Protein AF-A0AB37WPM5-F1 (afdb_monomer)

Nearest PDB structures (foldseek):
  5lte-assembly1_A  TM=8.811E-01  e=3.359E-06  Ectopseudomonas mendocina ymp

Radius of gyration: 35.66 Å; Cα contacts (8 Å, |Δi|>4): 290; chains: 1; bounding box: 98×108×97 Å

Foldseek 3Di:
DDDDDDDDDDCVVVVVVVVVVVVVVVVVVVVVVVVVVCVVVVNDPDDDDFDKDWDFDDPPPPPPDDDDDDDDDDDDDDDPPPPPDPWPFDDPVVVVPDDDDDDDDPDDDPVVVPTTTTIDGLVPDDPVCLVVRPDPVVSVVSVVVNVVVPPPPPPPDPPDPCPVPPPDPPDPDPPPDVVVVPPPCDCVLVVHDDDDLLPPFDDDPCLVVLLVLLVVLCVPPVVQFKDADPVCQVVLLVVLVVLLVSCCVNPVVQWDWDADPNFIWIAGPVVRDIWTRPDDTPDRSLSVVSNSGSDWDWDWDQDPVVRFIATGIIGHRDQFPDRVVVRHRHTPCCQSPNDPVPGHHSDGVVVVPVVDDDPPPD

Organism: NCBI:txid119927

Sequence (362 aa):
MVAGQLQEPGPMPLYVLLVLVIGICFYFFFIGTAAVRLWFYKGALGPAPEKFLVVKIEHEDAQQHAPMADNHSGAGTHSNAMKHRRMTVFTHASLSALSDDTAHTTALEPHGFSQATTMVNLQDIDEEDLSSFTNPGTRAYIAEECRLSRMLAFDADDCGNGDYFPDLPYTNNPIESTSACSDYLQPSQLGLTSTDWRDWLAIDEHYIEYHAARTHLLSRNRSSCIHLTPDSESACRELLQEIASYLVEQHPNKFSFKTKHRRKHILNELTREDFELEGGLEAHPLEVVARLCGEDFMIWERSESTRMWYLQASTTLFPSGYIITSYMGKPVNVMVRGDENGRLPMLPWSSKFHIFPSPTLD

Solvent-accessible surface area (backbone atoms only — not comparable to full-atom values): 23328 Å² total; per-residue (Å²): 136,85,79,81,82,79,79,78,81,69,72,65,66,59,54,54,50,51,53,51,52,53,52,51,53,53,51,53,51,50,49,50,55,51,51,53,47,34,60,74,47,76,70,45,98,60,90,70,88,81,62,67,49,82,44,79,52,80,76,77,76,91,79,83,81,83,78,91,78,83,93,76,93,77,94,74,94,74,80,86,72,77,85,77,66,90,65,67,68,70,50,73,76,71,65,65,75,58,82,92,75,92,75,94,65,93,62,78,66,78,81,78,67,82,49,64,47,42,56,44,59,66,89,79,67,55,86,80,60,53,73,74,48,87,49,68,68,62,36,53,51,53,52,49,52,56,50,60,69,68,41,78,74,76,74,82,74,74,79,69,91,52,80,92,45,82,84,57,78,85,66,92,54,74,86,64,60,67,64,83,70,61,74,66,78,48,52,67,82,72,73,51,74,92,73,56,77,91,67,67,77,77,84,63,92,56,46,66,60,51,34,52,52,44,50,50,45,47,75,76,43,38,81,76,28,48,49,74,42,91,85,28,58,66,59,35,42,49,51,37,52,52,50,53,51,48,44,32,70,79,34,57,90,45,22,42,81,44,77,56,97,92,38,52,24,45,32,35,65,83,80,67,48,73,42,71,70,79,72,92,51,98,53,59,44,53,54,51,42,44,53,77,40,85,63,68,50,73,43,69,46,70,40,84,89,77,69,43,42,24,32,34,30,34,31,45,82,82,65,57,61,54,64,68,81,82,47,60,73,33,44,56,62,37,46,69,73,18,49,96,88,69,46,68,38,70,41,47,53,79,63,46,66,78,73,46,80,74,82,78,87,124

InterPro domains:
  IPR021848 Haem-dependent oxidative N-demethylase, alpha subunit-like [PF11927] (191-333)

pLDDT: mean 70.02, std 22.23, range [27.12, 97.62]

Mean predicted aligned error: 21.31 Å

Secondary structure (DSSP, 8-state):
-------PPPSHHHHHHHHHHHHHHHHHHHHHHHHHHHHHTTT-SS-----EEEEE-----TTS-PPP-------------GGGS---B--HHHHTTS--------SS-GGGG-S-EEEEEGGG--GGGGGG-S-HHHHHHHHHHHHHHHSPP--S-----STT-TTS---SS-SS-GGGG-----GGGGT--PPPGGGSS---TTHHHHHHHHHHHHHHHHHHHEEE-GGGHHHHHHHHHHHHHHHHHH-TTTEEEEEETTEEEEEETTT--EEESSSS-SS-HHHHHHHH-SS-EEEEEE-TTT--EEEEEEE-SS-SS--GGGTTT-BHHHHHH--TTSPPP---HHHHTTTS------

Structure (mmCIF, N/CA/C/O backbone):
data_AF-A0AB37WPM5-F1
#
_entry.id   AF-A0AB37WPM5-F1
#
loop_
_atom_site.group_PDB
_atom_site.id
_atom_site.type_symbol
_atom_site.label_atom_id
_atom_site.label_alt_id
_atom_site.label_comp_id
_atom_site.label_asym_id
_atom_site.label_entity_id
_atom_site.label_seq_id
_atom_site.pdbx_PDB_ins_code
_atom_site.Cartn_x
_atom_site.Cartn_y
_atom_site.Cartn_z
_atom_site.occupancy
_atom_site.B_iso_or_equiv
_atom_site.auth_seq_id
_atom_site.auth_comp_id
_atom_site.auth_asym_id
_atom_site.auth_atom_id
_atom_site.pdbx_PDB_model_num
ATOM 1 N N . MET A 1 1 ? 19.640 79.246 63.730 1.00 39.50 1 MET A N 1
ATOM 2 C CA . MET A 1 1 ? 20.535 78.272 63.069 1.00 39.50 1 MET A CA 1
ATOM 3 C C . MET A 1 1 ? 19.646 77.357 62.249 1.00 39.50 1 MET A C 1
ATOM 5 O O . MET A 1 1 ? 18.974 76.509 62.815 1.00 39.50 1 MET A O 1
ATOM 9 N N . VAL A 1 2 ? 19.507 77.649 60.955 1.00 42.47 2 VAL A N 1
ATOM 10 C CA . VAL A 1 2 ? 18.632 76.894 60.048 1.00 42.47 2 VAL A CA 1
ATOM 11 C C . VAL A 1 2 ? 19.413 75.664 59.599 1.00 42.47 2 VAL A C 1
ATOM 13 O O . VAL A 1 2 ? 20.425 75.794 58.917 1.00 42.47 2 VAL A O 1
ATOM 16 N N . ALA A 1 3 ? 18.994 74.493 60.073 1.00 44.66 3 ALA A N 1
ATOM 17 C CA . ALA A 1 3 ? 19.579 73.213 59.705 1.00 44.66 3 ALA A CA 1
ATOM 18 C C . ALA A 1 3 ? 19.268 72.916 58.230 1.00 44.66 3 ALA A C 1
ATOM 20 O O . ALA A 1 3 ? 18.103 72.873 57.832 1.00 44.66 3 ALA A O 1
ATOM 21 N N . GLY A 1 4 ? 20.322 72.752 57.427 1.00 47.81 4 GLY A N 1
ATOM 22 C CA . GLY A 1 4 ? 20.228 72.360 56.026 1.00 47.81 4 GLY A CA 1
ATOM 23 C C . GLY A 1 4 ? 19.602 70.975 55.896 1.00 47.81 4 GLY A C 1
ATOM 24 O O . GLY A 1 4 ? 20.105 70.003 56.453 1.00 47.81 4 GLY A O 1
ATOM 25 N N . GLN A 1 5 ? 18.490 70.907 55.171 1.00 44.88 5 GLN A N 1
ATOM 26 C CA . GLN A 1 5 ? 17.864 69.662 54.746 1.00 44.88 5 GLN A CA 1
ATOM 27 C C . GLN A 1 5 ? 18.755 69.024 53.672 1.00 44.88 5 GLN A C 1
ATOM 29 O O . GLN A 1 5 ? 18.896 69.563 52.575 1.00 44.88 5 GLN A O 1
ATOM 34 N N . LEU A 1 6 ? 19.396 67.904 54.009 1.00 53.06 6 LEU A N 1
ATOM 35 C CA . LEU A 1 6 ? 20.080 67.042 53.049 1.00 53.06 6 LEU A CA 1
ATOM 36 C C . LEU A 1 6 ? 19.012 66.291 52.247 1.00 53.06 6 LEU A C 1
ATOM 38 O O . LEU A 1 6 ? 18.290 65.459 52.786 1.00 53.06 6 LEU A O 1
ATOM 42 N N . GLN A 1 7 ? 18.902 66.627 50.964 1.00 59.97 7 GLN A N 1
ATOM 43 C CA . GLN A 1 7 ? 18.059 65.937 49.994 1.00 59.97 7 GLN A CA 1
ATOM 44 C C . GLN A 1 7 ? 18.568 64.494 49.832 1.00 59.97 7 GLN A C 1
ATOM 46 O O . GLN A 1 7 ? 19.661 64.288 49.301 1.00 59.97 7 GLN A O 1
ATOM 51 N N . GLU A 1 8 ? 17.803 63.497 50.282 1.00 65.19 8 GLU A N 1
ATOM 52 C CA . GLU A 1 8 ? 18.149 62.094 50.032 1.00 65.19 8 GLU A CA 1
ATOM 53 C C . GLU A 1 8 ? 18.063 61.781 48.525 1.00 65.19 8 GLU A C 1
ATOM 55 O O . GLU A 1 8 ? 17.064 62.125 47.878 1.00 65.19 8 GLU A O 1
ATOM 60 N N . PRO A 1 9 ? 19.094 61.158 47.924 1.00 65.06 9 PRO A N 1
ATOM 61 C CA . PRO A 1 9 ? 19.067 60.808 46.511 1.00 65.06 9 PRO A CA 1
ATOM 62 C C . PRO A 1 9 ? 18.039 59.692 46.279 1.00 65.06 9 PRO A C 1
ATOM 64 O O . PRO A 1 9 ? 18.153 58.601 46.832 1.00 65.06 9 PRO A O 1
ATOM 67 N N . GLY A 1 10 ? 17.026 59.961 45.448 1.00 71.19 10 GLY A N 1
ATOM 68 C CA . GLY A 1 10 ? 16.014 58.965 45.081 1.00 71.19 10 GLY A CA 1
ATOM 69 C C . GLY A 1 10 ? 16.640 57.716 44.435 1.00 71.19 10 GLY A C 1
ATOM 70 O O . GLY A 1 10 ? 17.701 57.823 43.830 1.00 71.19 10 GLY A O 1
ATOM 71 N N . PRO A 1 11 ? 15.997 56.534 44.506 1.00 69.50 11 PRO A N 1
ATOM 72 C CA . PRO A 1 11 ? 16.602 55.231 44.179 1.00 69.50 11 PRO A CA 1
ATOM 73 C C . PRO A 1 11 ? 16.842 54.974 42.676 1.00 69.50 11 PRO A C 1
ATOM 75 O O . PRO A 1 11 ? 17.406 53.949 42.296 1.00 69.50 11 PRO A O 1
ATOM 78 N N . MET A 1 12 ? 16.455 55.909 41.806 1.00 68.75 12 MET A N 1
ATOM 79 C CA . MET A 1 12 ? 16.562 55.807 40.344 1.00 68.75 12 MET A CA 1
ATOM 80 C C . MET A 1 12 ? 17.982 55.544 39.790 1.00 68.75 12 MET A C 1
ATOM 82 O O . MET A 1 12 ? 18.098 54.716 38.887 1.00 68.75 12 MET A O 1
ATOM 86 N N . PRO A 1 13 ? 19.076 56.161 40.288 1.00 78.69 13 PRO A N 1
ATOM 87 C CA . PRO A 1 13 ? 20.411 55.924 39.745 1.00 78.69 13 PRO A CA 1
ATOM 88 C C . PRO A 1 13 ? 20.952 54.533 40.112 1.00 78.69 13 PRO A C 1
ATOM 90 O O . PRO A 1 13 ? 21.775 53.988 39.381 1.00 78.69 13 PRO A O 1
ATOM 93 N N . LEU A 1 14 ? 20.456 53.920 41.194 1.00 78.94 14 LEU A N 1
ATOM 94 C CA . LEU A 1 14 ? 20.873 52.583 41.619 1.00 78.94 14 LEU A CA 1
ATOM 95 C C . LEU A 1 14 ? 20.307 51.491 40.698 1.00 78.94 14 LEU A C 1
ATOM 97 O O . LEU A 1 14 ? 21.028 50.565 40.332 1.00 78.94 14 LEU A O 1
ATOM 101 N N . TYR A 1 15 ? 19.057 51.632 40.247 1.00 83.06 15 TYR A N 1
ATOM 102 C CA . TYR A 1 15 ? 18.467 50.714 39.264 1.00 83.06 15 TYR A CA 1
ATOM 103 C C . TYR A 1 15 ? 19.149 50.801 37.895 1.00 83.06 15 TYR A C 1
ATOM 105 O O . TYR A 1 15 ? 19.376 49.775 37.258 1.00 83.06 15 TYR A O 1
ATOM 113 N N . VAL A 1 16 ? 19.530 52.005 37.459 1.00 84.75 16 VAL A N 1
ATOM 114 C CA . VAL A 1 16 ? 20.268 52.194 36.199 1.00 84.75 16 VAL A CA 1
ATOM 115 C C . VAL A 1 16 ? 21.634 51.507 36.262 1.00 84.75 16 VAL A C 1
ATOM 117 O O . VAL A 1 16 ? 22.015 50.808 35.324 1.00 84.75 16 VAL A O 1
ATOM 120 N N . LEU A 1 17 ? 22.343 51.640 37.387 1.00 85.12 17 LEU A N 1
ATOM 121 C CA . LEU A 1 17 ? 23.627 50.972 37.592 1.00 85.12 17 LEU A CA 1
ATOM 122 C C . LEU A 1 17 ? 23.478 49.441 37.618 1.00 85.12 17 LEU A C 1
ATOM 124 O O . LEU A 1 17 ? 24.285 48.739 37.014 1.00 85.12 17 LEU A O 1
ATOM 128 N N . LEU A 1 18 ? 22.421 48.923 38.250 1.00 89.44 18 LEU A N 1
ATOM 129 C CA . LEU A 1 18 ? 22.128 47.488 38.289 1.00 89.44 18 LEU A CA 1
ATOM 130 C C . LEU A 1 18 ? 21.889 46.910 36.884 1.00 89.44 18 LEU A C 1
ATOM 132 O O . LEU A 1 18 ? 22.473 45.886 36.534 1.00 89.44 18 LEU A O 1
ATOM 136 N N . VAL A 1 19 ? 21.078 47.578 36.058 1.00 89.81 19 VAL A N 1
ATOM 137 C CA . VAL A 1 19 ? 20.810 47.141 34.676 1.00 89.81 19 VAL A CA 1
ATOM 138 C C . VAL A 1 19 ? 22.086 47.166 33.832 1.00 89.81 19 VAL A C 1
ATOM 140 O O . VAL A 1 19 ? 22.331 46.239 33.060 1.00 89.81 19 VAL A O 1
ATOM 143 N N . LEU A 1 20 ? 22.932 48.184 34.014 1.00 92.88 20 LEU A N 1
ATOM 144 C CA . LEU A 1 20 ? 24.209 48.296 33.311 1.00 92.88 20 LEU A CA 1
ATOM 145 C C . LEU A 1 20 ? 25.150 47.139 33.684 1.00 92.88 20 LEU A C 1
ATOM 147 O O . LEU A 1 20 ? 25.718 46.501 32.798 1.00 92.88 20 LEU A O 1
ATOM 151 N N . VAL A 1 21 ? 25.260 46.810 34.974 1.00 94.12 21 VAL A N 1
ATOM 152 C CA . VAL A 1 21 ? 26.071 45.676 35.451 1.00 94.12 21 VAL A CA 1
ATOM 153 C C . VAL A 1 21 ? 25.557 44.350 34.886 1.00 94.12 21 VAL A C 1
ATOM 155 O O . VAL A 1 21 ? 26.352 43.552 34.392 1.00 94.12 21 VAL A O 1
ATOM 158 N N . ILE A 1 22 ? 24.238 44.135 34.874 1.00 93.06 22 ILE A N 1
ATOM 159 C CA . ILE A 1 22 ? 23.629 42.935 34.282 1.00 93.06 22 ILE A CA 1
ATOM 160 C C . ILE A 1 22 ? 23.960 42.836 32.783 1.00 93.06 22 ILE A C 1
ATOM 162 O O . ILE A 1 22 ? 24.359 41.771 32.310 1.00 93.06 22 ILE A O 1
ATOM 166 N N . GLY A 1 23 ? 23.864 43.943 32.041 1.00 92.69 23 GLY A N 1
ATOM 167 C CA . GLY A 1 23 ? 24.223 43.991 30.620 1.00 92.69 23 GLY A CA 1
ATOM 168 C C . GLY A 1 23 ? 25.693 43.648 30.362 1.00 92.69 23 GLY A C 1
ATOM 169 O O . GLY A 1 23 ? 25.998 42.871 29.456 1.00 92.69 23 GLY A O 1
ATOM 170 N N . ILE A 1 24 ? 26.604 44.153 31.200 1.00 94.56 24 ILE A N 1
ATOM 171 C CA . ILE A 1 24 ? 28.032 43.817 31.134 1.00 94.56 24 ILE A CA 1
ATOM 172 C C . ILE A 1 24 ? 28.254 42.318 31.383 1.00 94.56 24 ILE A C 1
ATOM 174 O O . ILE A 1 24 ? 29.013 41.682 30.650 1.00 94.56 24 ILE A O 1
ATOM 178 N N . CYS A 1 25 ? 27.572 41.723 32.366 1.00 92.38 25 CYS A N 1
ATOM 179 C CA . CYS A 1 25 ? 27.676 40.288 32.637 1.00 92.38 25 CYS A CA 1
ATOM 180 C C . CYS A 1 25 ? 27.232 39.435 31.438 1.00 92.38 25 CYS A C 1
ATOM 182 O O . CYS A 1 25 ? 27.931 38.487 31.077 1.00 92.38 25 CYS A O 1
ATOM 184 N N . PHE A 1 26 ? 26.121 39.784 30.780 1.00 94.31 26 PHE A N 1
ATOM 185 C CA . PHE A 1 26 ? 25.674 39.084 29.569 1.00 94.31 26 PHE A CA 1
ATOM 186 C C . PHE A 1 26 ? 26.661 39.229 28.408 1.00 94.31 26 PHE A C 1
ATOM 188 O O . PHE A 1 26 ? 26.909 38.260 27.691 1.00 94.31 26 PHE A O 1
ATOM 195 N N . TYR A 1 27 ? 27.266 40.406 28.246 1.00 93.69 27 TYR A N 1
ATOM 196 C CA . TYR A 1 27 ? 28.273 40.644 27.214 1.00 93.69 27 TYR A CA 1
ATOM 197 C C . TYR A 1 27 ? 29.521 39.769 27.410 1.00 93.69 27 TYR A C 1
ATOM 199 O O . TYR A 1 27 ? 29.979 39.120 26.469 1.00 93.69 27 TYR A O 1
ATOM 207 N N . PHE A 1 28 ? 30.033 39.671 28.642 1.00 93.81 28 PHE A N 1
ATOM 208 C CA . PHE A 1 28 ? 31.165 38.789 28.947 1.00 93.81 28 PHE A CA 1
ATOM 209 C C . PHE A 1 28 ? 30.813 37.303 28.822 1.00 93.81 28 PHE A C 1
ATOM 211 O O . PHE A 1 28 ? 31.639 36.527 28.343 1.00 93.81 28 PHE A O 1
ATOM 218 N N . PHE A 1 29 ? 29.590 36.903 29.184 1.00 92.81 29 PHE A N 1
ATOM 219 C CA . PHE A 1 29 ? 29.114 35.538 28.956 1.00 92.81 29 PHE A CA 1
ATOM 220 C C . PHE A 1 29 ? 29.090 35.199 27.457 1.00 92.81 29 PHE A C 1
ATOM 222 O O . PHE A 1 29 ? 29.623 34.167 27.046 1.00 92.81 29 PHE A O 1
ATOM 229 N N . PHE A 1 30 ? 28.559 36.099 26.625 1.00 91.19 30 PHE A N 1
ATOM 230 C CA . PHE A 1 30 ? 28.547 35.937 25.173 1.00 91.19 30 PHE A CA 1
ATOM 231 C C . PHE A 1 30 ? 29.966 35.823 24.596 1.00 91.19 30 PHE A C 1
ATOM 233 O O . PHE A 1 30 ? 30.256 34.861 23.883 1.00 91.19 30 PHE A O 1
ATOM 240 N N . ILE A 1 31 ? 30.879 36.728 24.968 1.00 92.88 31 ILE A N 1
ATOM 241 C CA . ILE A 1 31 ? 32.287 36.667 24.541 1.00 92.88 31 ILE A CA 1
ATOM 242 C C . ILE A 1 31 ? 32.939 35.348 24.957 1.00 92.88 31 ILE A C 1
ATOM 244 O O . ILE A 1 31 ? 33.638 34.739 24.150 1.00 92.88 31 ILE A O 1
ATOM 248 N N . GLY A 1 32 ? 32.691 34.877 26.182 1.00 91.00 32 GLY A N 1
ATOM 249 C CA . GLY A 1 32 ? 33.205 33.59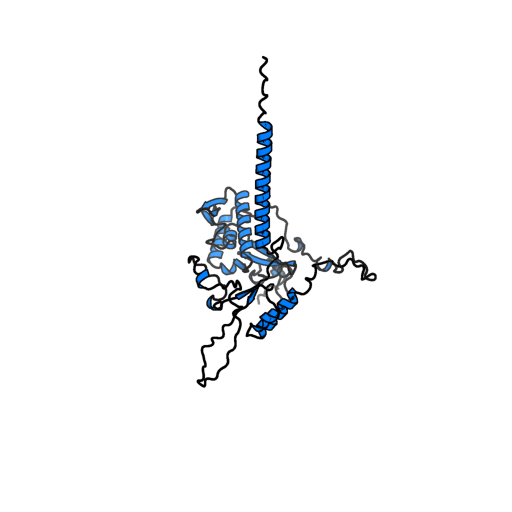3 26.656 1.00 91.00 32 GLY A CA 1
ATOM 250 C C . GLY A 1 32 ? 32.738 32.429 25.779 1.00 91.00 32 GLY A C 1
ATOM 251 O O . GLY A 1 32 ? 33.555 31.624 25.333 1.00 91.00 32 GLY A O 1
ATOM 252 N N . THR A 1 33 ? 31.443 32.370 25.454 1.00 86.50 33 THR A N 1
ATOM 253 C CA . THR A 1 33 ? 30.906 31.323 24.566 1.00 86.50 33 THR A CA 1
ATOM 254 C C . THR A 1 33 ? 31.463 31.406 23.143 1.00 86.50 33 THR A C 1
ATOM 256 O O . THR A 1 33 ? 31.762 30.374 22.540 1.00 86.50 33 THR A O 1
ATOM 259 N N . ALA A 1 34 ? 31.661 32.617 22.617 1.00 82.38 34 ALA A N 1
ATOM 260 C CA . ALA A 1 34 ? 32.248 32.834 21.301 1.00 82.38 34 ALA A CA 1
ATOM 261 C C . ALA A 1 34 ? 33.729 32.425 21.265 1.00 82.38 34 ALA A C 1
ATOM 263 O O . ALA A 1 34 ? 34.141 31.744 20.333 1.00 82.38 34 ALA A O 1
ATOM 264 N N . ALA A 1 35 ? 34.510 32.759 22.296 1.00 83.56 35 ALA A N 1
ATOM 265 C CA . ALA A 1 35 ? 35.921 32.391 22.398 1.00 83.56 35 ALA A CA 1
ATOM 266 C C . ALA A 1 35 ? 36.117 30.873 22.522 1.00 83.56 35 ALA A C 1
ATOM 268 O O . ALA A 1 35 ? 36.975 30.311 21.844 1.00 83.56 35 ALA A O 1
ATOM 269 N N . VAL A 1 36 ? 35.290 30.192 23.327 1.00 82.69 36 VAL A N 1
ATOM 270 C CA . VAL A 1 36 ? 35.319 28.723 23.435 1.00 82.69 36 VAL A CA 1
ATOM 271 C C . VAL A 1 36 ? 34.967 28.075 22.100 1.00 82.69 36 VAL A C 1
ATOM 273 O O . VAL A 1 36 ? 35.641 27.134 21.693 1.00 82.69 36 VAL A O 1
ATOM 276 N N . ARG A 1 37 ? 33.961 28.594 21.385 1.00 72.88 37 ARG A N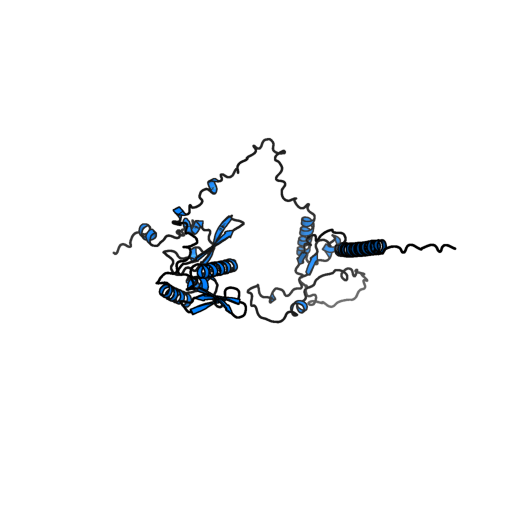 1
ATOM 277 C CA . ARG A 1 37 ? 33.635 28.113 20.037 1.00 72.88 37 ARG A CA 1
ATOM 278 C C . ARG A 1 37 ? 34.781 28.353 19.059 1.00 72.88 37 ARG A C 1
ATOM 280 O O . ARG A 1 37 ? 35.157 27.428 18.355 1.00 72.88 37 ARG A O 1
ATOM 287 N N . LEU A 1 38 ? 35.368 29.546 19.041 1.00 74.62 38 LEU A N 1
ATOM 288 C CA . LEU A 1 38 ? 36.467 29.877 18.134 1.00 74.62 38 LEU A CA 1
ATOM 289 C C . LEU A 1 38 ? 37.702 29.001 18.395 1.00 74.62 38 LEU A C 1
ATOM 291 O O . LEU A 1 38 ? 38.358 28.562 17.455 1.00 74.62 38 LEU A O 1
ATOM 295 N N . TRP A 1 39 ? 37.983 28.707 19.667 1.00 77.00 39 TRP A N 1
ATOM 296 C CA . TRP A 1 39 ? 39.037 27.779 20.066 1.00 77.00 39 TRP A CA 1
ATOM 297 C C . TRP A 1 39 ? 38.716 26.338 19.653 1.00 77.00 39 TRP A C 1
ATOM 299 O O . TRP A 1 39 ? 39.562 25.667 19.065 1.00 77.00 39 TRP A O 1
ATOM 309 N N . PHE A 1 40 ? 37.485 25.879 19.900 1.00 70.62 40 PHE A N 1
ATOM 310 C CA . PHE A 1 40 ? 37.038 24.532 19.539 1.00 70.62 40 PHE A CA 1
ATOM 311 C C . PHE A 1 40 ? 37.069 24.296 18.021 1.00 70.62 40 PHE A C 1
ATOM 313 O O . PHE A 1 40 ? 37.465 23.223 17.582 1.00 70.62 40 PHE A O 1
ATOM 320 N N . TYR A 1 41 ? 36.734 25.313 17.222 1.00 63.78 41 TYR A N 1
ATOM 321 C CA . TYR A 1 41 ? 36.745 25.259 15.757 1.00 63.78 41 TYR A CA 1
ATOM 322 C C . TYR A 1 41 ? 38.046 25.783 15.121 1.00 63.78 41 TYR A C 1
ATOM 324 O O . TYR A 1 41 ? 38.055 26.084 13.930 1.00 63.78 41 TYR A O 1
ATOM 332 N N . LYS A 1 42 ? 39.143 25.923 15.889 1.00 65.19 42 LYS A N 1
ATOM 333 C CA . LYS A 1 42 ? 40.461 26.396 15.403 1.00 65.19 42 LYS A CA 1
ATOM 334 C C . LYS A 1 42 ? 40.386 27.650 14.498 1.00 65.19 42 LYS A C 1
ATOM 336 O O . LYS A 1 42 ? 41.150 27.779 13.547 1.00 65.19 42 LYS A O 1
ATOM 341 N N . GLY A 1 43 ? 39.478 28.587 14.782 1.00 57.47 43 GLY A N 1
ATOM 342 C CA . GLY A 1 43 ? 39.321 29.825 14.005 1.00 57.47 43 GLY A CA 1
ATOM 343 C C . GLY A 1 43 ? 38.304 29.792 12.856 1.00 57.47 43 GLY A C 1
ATOM 344 O O . GLY A 1 43 ? 38.107 30.826 12.222 1.00 57.47 43 GLY A O 1
ATOM 345 N N . ALA A 1 44 ? 37.614 28.675 12.602 1.00 54.31 44 ALA A N 1
ATOM 346 C CA . ALA A 1 44 ? 36.531 28.616 11.618 1.00 54.31 44 ALA A CA 1
ATOM 347 C C . ALA A 1 44 ? 35.192 29.096 12.218 1.00 54.31 44 ALA A C 1
ATOM 349 O O . ALA A 1 44 ? 34.787 28.668 13.299 1.00 54.31 44 ALA A O 1
ATOM 350 N N . LEU A 1 45 ? 34.477 29.980 11.508 1.00 48.22 45 LEU A N 1
ATOM 351 C CA . LEU A 1 45 ? 33.176 30.532 11.930 1.00 48.22 45 LEU A CA 1
ATOM 352 C C . LEU A 1 45 ? 31.971 29.592 11.686 1.00 48.22 45 LEU A C 1
ATOM 354 O O . LEU A 1 45 ? 30.822 30.018 11.780 1.00 48.22 45 LEU A O 1
ATOM 358 N N . GLY A 1 46 ? 32.201 28.307 11.423 1.00 51.19 46 GLY A N 1
ATOM 359 C CA . GLY A 1 46 ? 31.144 27.312 11.256 1.00 51.19 46 GLY A CA 1
ATOM 360 C C . GLY A 1 46 ? 31.708 25.904 11.050 1.00 51.19 46 GLY A C 1
ATOM 361 O O . GLY A 1 46 ? 32.903 25.767 10.782 1.00 51.19 46 GLY A O 1
ATOM 362 N N . PRO A 1 47 ? 30.878 24.856 11.187 1.00 46.97 47 PRO A N 1
ATOM 363 C CA . PRO A 1 47 ? 31.290 23.489 10.905 1.00 46.97 47 PRO A CA 1
ATOM 364 C C . PRO A 1 47 ? 31.512 23.340 9.395 1.00 46.97 47 PRO A C 1
ATOM 366 O O . PRO A 1 47 ? 30.561 23.196 8.630 1.00 46.97 47 PRO A O 1
ATOM 369 N N . ALA A 1 48 ? 32.766 23.410 8.949 1.00 52.69 48 ALA A N 1
ATOM 370 C CA . ALA A 1 48 ? 33.110 22.921 7.621 1.00 52.69 48 ALA A CA 1
ATOM 371 C C . ALA A 1 48 ? 32.905 21.393 7.608 1.00 52.69 48 ALA A C 1
ATOM 373 O O . ALA A 1 48 ? 33.238 20.737 8.599 1.00 52.69 48 ALA A O 1
ATOM 374 N N . PRO A 1 49 ? 32.351 20.806 6.536 1.00 50.03 49 PRO A N 1
ATOM 375 C CA . PRO A 1 49 ? 32.192 19.361 6.456 1.00 50.03 49 PRO A CA 1
ATOM 376 C C . PRO A 1 49 ? 33.574 18.688 6.416 1.00 50.03 49 PRO A C 1
ATOM 378 O O . PRO A 1 49 ? 34.304 18.805 5.431 1.00 50.03 49 PRO A O 1
ATOM 381 N N . GLU A 1 50 ? 33.947 17.993 7.492 1.00 53.50 50 GLU A N 1
ATOM 382 C CA . GLU A 1 50 ? 35.148 17.154 7.529 1.00 53.50 50 GLU A CA 1
ATOM 383 C C . GLU A 1 50 ? 34.916 15.911 6.651 1.00 53.50 50 GLU A C 1
ATOM 385 O O . GLU A 1 50 ? 33.963 15.156 6.854 1.00 53.50 50 GLU A O 1
ATOM 390 N N . LYS A 1 51 ? 35.767 15.707 5.637 1.00 52.25 51 LYS A N 1
ATOM 391 C CA . LYS A 1 51 ? 35.735 14.516 4.775 1.00 52.25 51 LYS A CA 1
ATOM 392 C C . LYS A 1 51 ? 36.635 13.439 5.383 1.00 52.25 51 LYS A C 1
ATOM 394 O O . LYS A 1 51 ? 37.851 13.621 5.459 1.00 52.25 51 LYS A O 1
ATOM 399 N N . PHE A 1 52 ? 36.042 12.322 5.795 1.00 54.41 52 PHE A N 1
ATOM 400 C CA . PHE A 1 52 ? 36.765 11.171 6.340 1.00 54.41 52 PHE A CA 1
ATOM 401 C C . PHE A 1 52 ? 36.883 10.065 5.293 1.00 54.41 52 PHE A C 1
ATOM 403 O O . PHE A 1 52 ? 35.882 9.683 4.688 1.00 54.41 52 PHE A O 1
ATOM 410 N N . LEU A 1 53 ? 38.088 9.516 5.122 1.00 53.69 53 LEU A N 1
ATOM 411 C CA . LEU A 1 53 ? 38.295 8.290 4.352 1.00 53.69 53 LEU A CA 1
ATOM 412 C C . LEU A 1 53 ? 38.376 7.094 5.299 1.00 53.69 53 LEU A C 1
ATOM 414 O O . LEU A 1 53 ? 39.115 7.095 6.286 1.00 53.69 53 LEU A O 1
ATOM 418 N N . VAL A 1 54 ? 37.598 6.068 4.973 1.00 51.50 54 VAL A N 1
ATOM 419 C CA . VAL A 1 54 ? 37.542 4.794 5.685 1.00 51.50 54 VAL A CA 1
ATOM 420 C C . VAL A 1 54 ? 38.537 3.852 5.009 1.00 51.50 54 VAL A C 1
ATOM 422 O O . VAL A 1 54 ? 38.266 3.352 3.919 1.00 51.50 54 VAL A O 1
ATOM 425 N N . VAL A 1 55 ? 39.709 3.642 5.616 1.00 51.84 55 VAL A N 1
ATOM 426 C CA . VAL A 1 55 ? 40.765 2.792 5.041 1.00 51.84 55 VAL A CA 1
ATOM 427 C C . VAL A 1 55 ? 40.870 1.492 5.833 1.00 51.84 55 VAL A C 1
ATOM 429 O O . VAL A 1 55 ? 41.026 1.496 7.057 1.00 51.84 55 VAL A O 1
ATOM 432 N N . LYS A 1 56 ? 40.793 0.362 5.124 1.00 46.00 56 LYS A N 1
ATOM 433 C CA . LYS A 1 56 ? 40.973 -0.974 5.697 1.00 46.00 56 LYS A CA 1
ATOM 434 C C . LYS A 1 56 ? 42.470 -1.230 5.883 1.00 46.00 56 LYS A C 1
ATOM 436 O O . LYS A 1 56 ? 43.208 -1.304 4.903 1.00 46.00 56 LYS A O 1
ATOM 441 N N . ILE A 1 57 ? 42.923 -1.312 7.133 1.00 49.34 57 ILE A N 1
ATOM 442 C CA . ILE A 1 57 ? 44.302 -1.695 7.442 1.00 49.34 57 ILE A CA 1
ATOM 443 C C . ILE A 1 57 ? 44.338 -3.218 7.505 1.00 49.34 57 ILE A C 1
ATOM 445 O O . ILE A 1 57 ? 43.880 -3.820 8.475 1.00 49.34 57 ILE A O 1
ATOM 449 N N . GLU A 1 58 ? 44.875 -3.844 6.465 1.00 46.31 58 GLU A N 1
ATOM 450 C CA . GLU A 1 58 ? 45.312 -5.232 6.563 1.00 46.31 58 GLU A CA 1
ATOM 451 C C . GLU A 1 58 ? 46.572 -5.248 7.431 1.00 46.31 58 GLU A C 1
ATOM 453 O O . GLU A 1 58 ? 47.637 -4.775 7.033 1.00 46.31 58 GLU A O 1
ATOM 458 N N . HIS A 1 59 ? 46.429 -5.726 8.665 1.00 40.44 59 HIS A N 1
ATOM 459 C CA . HIS A 1 59 ? 47.576 -6.104 9.475 1.00 40.44 59 HIS A CA 1
ATOM 460 C C . HIS A 1 59 ? 48.196 -7.337 8.809 1.00 40.44 59 HIS A C 1
ATOM 462 O O . HIS A 1 59 ? 47.623 -8.422 8.864 1.00 40.44 59 HIS A O 1
ATOM 468 N N . GLU A 1 60 ? 49.347 -7.180 8.156 1.00 37.56 60 GLU A N 1
ATOM 469 C CA . GLU A 1 60 ? 50.214 -8.327 7.907 1.00 37.56 60 GLU A CA 1
ATOM 470 C C . GLU A 1 60 ? 50.672 -8.840 9.276 1.00 37.56 60 GLU A C 1
ATOM 472 O O . GLU A 1 60 ? 51.380 -8.151 10.018 1.00 37.56 60 GLU A O 1
ATOM 477 N N . ASP A 1 61 ? 50.217 -10.038 9.636 1.00 35.72 61 ASP A N 1
ATOM 478 C CA . ASP A 1 61 ? 50.700 -10.773 10.794 1.00 35.72 61 ASP A CA 1
ATOM 479 C C . ASP A 1 61 ? 52.195 -11.059 10.607 1.00 35.72 61 ASP A C 1
ATOM 481 O O . ASP A 1 61 ? 52.608 -12.081 10.054 1.00 35.72 61 ASP A O 1
ATOM 485 N N . ALA A 1 62 ? 53.039 -10.155 11.100 1.00 37.69 62 ALA A N 1
ATOM 486 C CA . ALA A 1 62 ? 54.473 -10.360 11.250 1.00 37.69 62 ALA A CA 1
ATOM 487 C C . ALA A 1 62 ? 54.761 -11.377 12.375 1.00 37.69 62 ALA A C 1
ATOM 489 O O . ALA A 1 62 ? 55.432 -11.068 13.360 1.00 37.69 62 ALA A O 1
ATOM 490 N N . GLN A 1 63 ? 54.233 -12.598 12.252 1.00 37.12 63 GLN A N 1
ATOM 491 C CA . GLN A 1 63 ? 54.515 -13.708 13.166 1.00 37.12 63 GLN A CA 1
ATOM 492 C C . GLN A 1 63 ? 54.830 -15.050 12.491 1.00 37.12 63 GLN A C 1
ATOM 494 O O . GLN A 1 63 ? 55.063 -16.027 13.200 1.00 37.12 63 GLN A O 1
ATOM 499 N N . GLN A 1 64 ? 54.962 -15.132 11.164 1.00 38.00 64 GLN A N 1
ATOM 500 C CA . GLN A 1 64 ? 55.409 -16.372 10.516 1.00 38.00 64 GLN A CA 1
ATOM 501 C C . GLN A 1 64 ? 56.520 -16.130 9.494 1.00 38.00 64 GLN A C 1
ATOM 503 O O . GLN A 1 64 ? 56.268 -15.908 8.319 1.00 38.00 64 GLN A O 1
ATOM 508 N N . HIS A 1 65 ? 57.756 -16.169 10.004 1.00 31.12 65 HIS A N 1
ATOM 509 C CA . HIS A 1 65 ? 58.984 -16.728 9.411 1.00 31.12 65 HIS A CA 1
ATOM 510 C C . HIS A 1 65 ? 60.212 -15.935 9.869 1.00 31.12 65 HIS A C 1
ATOM 512 O O . HIS A 1 65 ? 60.733 -15.076 9.167 1.00 31.12 65 HIS A O 1
ATOM 518 N N . ALA A 1 66 ? 60.712 -16.273 11.058 1.00 28.61 66 ALA A N 1
ATOM 519 C CA . ALA A 1 66 ? 62.101 -16.009 11.406 1.00 28.61 66 ALA A CA 1
ATOM 520 C C . ALA A 1 66 ? 62.971 -17.155 10.859 1.00 28.61 66 ALA A C 1
ATOM 522 O O . ALA A 1 66 ? 62.800 -18.293 11.307 1.00 28.61 66 ALA A O 1
ATOM 523 N N . PRO A 1 67 ? 63.926 -16.909 9.947 1.00 29.14 67 PRO A N 1
ATOM 524 C CA . PRO A 1 67 ? 65.142 -17.692 9.911 1.00 29.14 67 PRO A CA 1
ATOM 525 C C . PRO A 1 67 ? 66.125 -17.088 10.923 1.00 29.14 67 PRO A C 1
ATOM 527 O O . PRO A 1 67 ? 66.375 -15.885 10.955 1.00 29.14 67 PRO A O 1
ATOM 530 N N . MET A 1 68 ? 66.666 -17.943 11.783 1.00 30.55 68 MET A N 1
ATOM 531 C CA . MET A 1 68 ? 67.795 -17.624 12.651 1.00 30.55 68 MET A CA 1
ATOM 532 C C . MET A 1 68 ? 69.016 -17.243 11.800 1.00 30.55 68 MET A C 1
ATOM 534 O O . MET A 1 68 ? 69.454 -18.087 11.021 1.00 30.55 68 MET A O 1
ATOM 538 N N . ALA A 1 69 ? 69.571 -16.036 11.972 1.00 29.98 69 ALA A N 1
ATOM 539 C CA . ALA A 1 69 ? 71.018 -15.790 12.080 1.00 29.98 69 ALA A CA 1
ATOM 540 C C . ALA A 1 69 ? 71.373 -14.293 12.243 1.00 29.98 69 ALA A C 1
ATOM 542 O O . ALA A 1 69 ? 70.955 -13.442 11.465 1.00 29.98 69 ALA A O 1
ATOM 543 N N . ASP A 1 70 ? 72.232 -14.077 13.240 1.00 27.12 70 ASP A N 1
ATOM 544 C CA . ASP A 1 70 ? 73.338 -13.123 13.367 1.00 27.12 70 ASP A CA 1
ATOM 545 C C . ASP A 1 70 ? 73.118 -11.625 13.658 1.00 27.12 70 ASP A C 1
ATOM 547 O O . ASP A 1 70 ? 72.716 -10.798 12.844 1.00 27.12 70 ASP A O 1
ATOM 551 N N . ASN A 1 71 ? 73.545 -11.290 14.883 1.00 39.91 71 ASN A N 1
ATOM 552 C CA . ASN A 1 71 ? 73.889 -9.970 15.391 1.00 39.91 71 ASN A CA 1
ATOM 553 C C . ASN A 1 71 ? 74.824 -9.208 14.443 1.00 39.91 71 ASN A C 1
ATOM 555 O O . ASN A 1 71 ? 75.962 -9.629 14.256 1.00 39.91 71 ASN A O 1
ATOM 559 N N . HIS A 1 72 ? 74.431 -7.999 14.035 1.00 29.73 72 HIS A N 1
ATOM 560 C CA . HIS A 1 72 ? 75.345 -6.856 14.008 1.00 29.73 72 HIS A CA 1
ATOM 561 C C . HIS A 1 72 ? 74.594 -5.517 14.135 1.00 29.73 72 HIS A C 1
ATOM 563 O O . HIS A 1 72 ? 73.691 -5.193 13.374 1.00 29.73 72 HIS A O 1
ATOM 569 N N . SER A 1 73 ? 75.011 -4.768 15.157 1.00 35.47 73 SER A N 1
ATOM 570 C CA . SER A 1 73 ? 74.927 -3.319 15.395 1.00 35.47 73 SER A CA 1
ATOM 571 C C . SER A 1 73 ? 74.348 -2.405 14.300 1.00 35.47 73 SER A C 1
ATOM 573 O O . SER A 1 73 ? 74.923 -2.286 13.220 1.00 35.47 73 SER A O 1
ATOM 575 N N . GLY A 1 74 ? 73.354 -1.594 14.675 1.00 28.56 74 GLY A N 1
ATOM 576 C CA . GLY A 1 74 ? 72.963 -0.386 13.945 1.00 28.56 74 GLY A CA 1
ATOM 577 C C . GLY A 1 74 ? 71.891 0.407 14.691 1.00 28.56 74 GLY A C 1
ATOM 578 O O . GLY A 1 74 ? 70.713 0.083 14.619 1.00 28.56 74 GLY A O 1
ATOM 579 N N . ALA A 1 75 ? 72.302 1.432 15.439 1.00 36.19 75 ALA A N 1
ATOM 580 C CA . ALA A 1 75 ? 71.395 2.392 16.055 1.00 36.19 75 ALA A CA 1
ATOM 581 C C . ALA A 1 75 ? 70.684 3.212 14.965 1.00 36.19 75 ALA A C 1
ATOM 583 O O . ALA A 1 75 ? 71.339 3.899 14.184 1.00 36.19 75 ALA A O 1
ATOM 584 N N . GLY A 1 76 ? 69.353 3.149 14.934 1.00 28.23 76 GLY A N 1
ATOM 585 C CA . GLY A 1 76 ? 68.500 3.951 14.061 1.00 28.23 76 GLY A CA 1
ATOM 586 C C . GLY A 1 76 ? 67.342 4.528 14.862 1.00 28.23 76 GLY A C 1
ATOM 587 O O . GLY A 1 76 ? 66.349 3.856 15.121 1.00 28.23 76 GLY A O 1
ATOM 588 N N . THR A 1 77 ? 67.503 5.772 15.298 1.00 37.62 77 THR A N 1
ATOM 589 C CA . THR A 1 77 ? 66.469 6.595 15.927 1.00 37.62 77 THR A CA 1
ATOM 590 C C . THR A 1 77 ? 65.362 6.871 14.908 1.00 37.62 77 THR A C 1
ATOM 592 O O . THR A 1 77 ? 65.534 7.739 14.058 1.00 37.62 77 THR A O 1
ATOM 595 N N . HIS A 1 78 ? 64.226 6.173 14.991 1.00 32.06 78 HIS A N 1
ATOM 596 C CA . HIS A 1 78 ? 63.001 6.579 14.298 1.00 32.06 78 HIS A CA 1
ATOM 597 C C . HIS A 1 78 ? 61.986 7.137 15.297 1.00 32.06 78 HIS A C 1
ATOM 599 O O . HIS A 1 78 ? 61.725 6.585 16.366 1.00 32.06 78 HIS A O 1
ATOM 605 N N . SER A 1 79 ? 61.508 8.323 14.948 1.00 34.12 79 SER A N 1
ATOM 606 C CA . SER A 1 79 ? 60.714 9.259 15.724 1.00 34.12 79 SER A CA 1
ATOM 607 C C . SER A 1 79 ? 59.348 8.695 16.125 1.00 34.12 79 SER A C 1
ATOM 609 O O . SER A 1 79 ? 58.559 8.232 15.308 1.00 34.12 79 SER A O 1
ATOM 611 N N . ASN A 1 80 ? 59.036 8.820 17.416 1.00 37.94 80 ASN A N 1
ATOM 612 C CA . ASN A 1 80 ? 57.724 8.570 18.016 1.00 37.94 80 ASN A CA 1
ATOM 613 C C . ASN A 1 80 ? 56.696 9.658 17.622 1.00 37.94 80 ASN A C 1
ATOM 615 O O . ASN A 1 80 ? 56.176 10.362 18.485 1.00 37.94 80 ASN A O 1
ATOM 619 N N . ALA A 1 81 ? 56.399 9.818 16.331 1.00 37.69 81 ALA A N 1
ATOM 620 C CA . ALA A 1 81 ? 55.422 10.804 15.845 1.00 37.69 81 ALA A CA 1
ATOM 621 C C . ALA A 1 81 ? 53.967 10.281 15.816 1.00 37.69 81 ALA A C 1
ATOM 623 O O . ALA A 1 81 ? 53.031 11.053 15.640 1.00 37.69 81 ALA A O 1
ATOM 624 N N . MET A 1 82 ? 53.739 8.982 16.042 1.00 40.81 82 MET A N 1
ATOM 625 C CA . MET A 1 82 ? 52.404 8.363 15.946 1.00 40.81 82 MET A CA 1
ATOM 626 C C . MET A 1 82 ? 51.556 8.430 17.226 1.00 40.81 82 MET A C 1
ATOM 628 O O . MET A 1 82 ? 50.369 8.122 17.194 1.00 40.81 82 MET A O 1
ATOM 632 N N . LYS A 1 83 ? 52.111 8.861 18.367 1.00 38.25 83 LYS A N 1
ATOM 633 C CA . LYS A 1 83 ? 51.407 8.795 19.665 1.00 38.25 83 LYS A CA 1
ATOM 634 C C . LYS A 1 83 ? 50.449 9.967 19.936 1.00 38.25 83 LYS A C 1
ATOM 636 O O . LYS A 1 83 ? 49.800 9.988 20.981 1.00 38.25 83 LYS A O 1
ATOM 641 N N . HIS A 1 84 ? 50.374 10.961 19.047 1.00 33.53 84 HIS A N 1
ATOM 642 C CA . HIS A 1 84 ? 49.624 12.205 19.285 1.00 33.53 84 HIS A CA 1
ATOM 643 C C . HIS A 1 84 ? 48.486 12.497 18.297 1.00 33.53 84 HIS A C 1
ATOM 645 O O . HIS A 1 84 ? 47.806 13.509 18.458 1.00 33.53 84 HIS A O 1
ATOM 651 N N . ARG A 1 85 ? 48.190 11.610 17.338 1.00 45.84 85 ARG A N 1
ATOM 652 C CA . ARG A 1 85 ? 46.966 11.735 16.528 1.00 45.84 85 ARG A CA 1
ATOM 653 C C . ARG A 1 85 ? 45.756 11.185 17.286 1.00 45.84 85 ARG A C 1
ATOM 655 O O . ARG A 1 85 ? 45.802 10.077 17.816 1.00 45.84 85 ARG A O 1
ATOM 662 N N . ARG A 1 86 ? 44.644 11.932 17.295 1.00 41.84 86 ARG A N 1
ATOM 663 C CA . ARG A 1 86 ? 43.317 11.387 17.630 1.00 41.84 86 ARG A CA 1
ATOM 664 C C . ARG A 1 86 ? 42.873 10.477 16.479 1.00 41.84 86 ARG A C 1
ATOM 666 O O . ARG A 1 86 ? 42.131 10.902 15.607 1.00 41.84 86 ARG A O 1
ATOM 673 N N . MET A 1 87 ? 43.344 9.233 16.468 1.00 39.84 87 MET A N 1
ATOM 674 C CA . MET A 1 87 ? 42.677 8.169 15.720 1.00 39.84 87 MET A CA 1
ATOM 675 C C . MET A 1 87 ? 41.496 7.680 16.550 1.00 39.84 87 MET A C 1
ATOM 677 O O . MET A 1 87 ? 41.672 7.209 17.675 1.00 39.84 87 MET A O 1
ATOM 681 N N . THR A 1 88 ? 40.290 7.766 16.004 1.00 41.97 88 THR A N 1
ATOM 682 C CA . THR A 1 88 ? 39.149 7.019 16.532 1.00 41.97 88 THR A CA 1
ATOM 683 C C . THR A 1 88 ? 39.216 5.608 15.972 1.00 41.97 88 THR A C 1
ATOM 685 O O . THR A 1 88 ? 38.744 5.337 14.872 1.00 41.97 88 THR A O 1
ATOM 688 N N . VAL A 1 89 ? 39.859 4.717 16.723 1.00 41.09 89 VAL A N 1
ATOM 689 C CA . VAL A 1 89 ? 39.834 3.280 16.450 1.00 41.09 89 VAL A CA 1
ATOM 690 C C . VAL A 1 89 ? 38.590 2.710 17.119 1.00 41.09 89 VAL A C 1
ATOM 692 O O . VAL A 1 89 ? 38.509 2.653 18.347 1.00 41.09 89 VAL A O 1
ATOM 695 N N . PHE A 1 90 ? 37.610 2.283 16.327 1.00 37.09 90 PHE A N 1
ATOM 696 C CA . PHE A 1 90 ? 36.485 1.520 16.854 1.00 37.09 90 PHE A CA 1
ATOM 697 C C . PHE A 1 90 ? 36.950 0.083 17.103 1.00 37.09 90 PHE A C 1
ATOM 699 O O . PHE A 1 90 ? 37.058 -0.723 16.183 1.00 37.09 90 PHE A O 1
ATOM 706 N N . THR A 1 91 ? 37.283 -0.232 18.356 1.00 40.31 91 THR A N 1
ATOM 707 C CA . THR A 1 91 ? 37.531 -1.622 18.765 1.00 40.31 91 THR A CA 1
ATOM 708 C C . THR A 1 91 ? 36.201 -2.311 19.061 1.00 40.31 91 THR A C 1
ATOM 710 O O . THR A 1 91 ? 35.291 -1.692 19.612 1.00 40.31 91 THR A O 1
ATOM 713 N N . HIS A 1 92 ? 36.080 -3.601 18.733 1.00 39.91 92 HIS A N 1
ATOM 714 C CA . HIS A 1 92 ? 34.863 -4.398 18.958 1.00 39.91 92 HIS A CA 1
ATOM 715 C C . HIS A 1 92 ? 34.344 -4.306 20.410 1.00 39.91 92 HIS A C 1
ATOM 717 O O . HIS A 1 92 ? 33.137 -4.307 20.652 1.00 39.91 92 HIS A O 1
ATOM 723 N N . ALA A 1 93 ? 35.244 -4.127 21.385 1.00 41.94 93 ALA A N 1
ATOM 724 C CA . ALA A 1 93 ? 34.901 -3.960 22.796 1.00 41.94 93 ALA A CA 1
ATOM 725 C C . ALA A 1 93 ? 34.067 -2.695 23.095 1.00 41.94 93 ALA A C 1
ATOM 727 O O . ALA A 1 93 ? 33.290 -2.693 24.043 1.00 41.94 93 ALA A O 1
ATOM 728 N N . SER A 1 94 ? 34.184 -1.633 22.289 1.00 38.91 94 SER A N 1
ATOM 729 C CA . SER A 1 94 ? 33.440 -0.376 22.475 1.00 38.91 94 SER A CA 1
ATOM 730 C C . SER A 1 94 ? 32.016 -0.425 21.904 1.00 38.91 94 SER A C 1
ATOM 732 O O . SER A 1 94 ? 31.148 0.298 22.381 1.00 38.91 94 SER A O 1
ATOM 734 N N . LEU A 1 95 ? 31.765 -1.296 20.918 1.00 39.41 95 LEU A N 1
ATOM 735 C CA . LEU A 1 95 ? 30.434 -1.563 20.349 1.00 39.41 95 LEU A CA 1
ATOM 736 C C . LEU A 1 95 ? 29.628 -2.574 21.181 1.00 39.41 95 LEU A C 1
ATOM 738 O O . LEU A 1 95 ? 28.404 -2.562 21.144 1.00 39.41 95 LEU A O 1
ATOM 742 N N . SER A 1 96 ? 30.310 -3.398 21.983 1.00 40.19 96 SER A N 1
ATOM 743 C CA . SER A 1 96 ? 29.701 -4.437 22.832 1.00 40.19 96 SER A CA 1
ATOM 744 C C . SER A 1 96 ? 29.021 -3.890 24.104 1.00 40.19 96 SER A C 1
ATOM 746 O O . SER A 1 96 ? 28.482 -4.662 24.889 1.00 40.19 96 SER A O 1
ATOM 748 N N . ALA A 1 97 ? 29.084 -2.575 24.353 1.00 40.66 97 ALA A N 1
ATOM 749 C CA . ALA A 1 97 ? 28.514 -1.933 25.544 1.00 40.66 97 ALA A CA 1
ATOM 750 C C . ALA A 1 97 ? 27.054 -1.462 25.368 1.00 40.66 97 ALA A C 1
ATOM 752 O O . ALA A 1 97 ? 26.491 -0.865 26.285 1.00 40.66 97 ALA A O 1
ATOM 753 N N . LEU A 1 98 ? 26.437 -1.725 24.212 1.00 38.59 98 LEU A N 1
ATOM 754 C CA . LEU A 1 98 ? 24.996 -1.579 24.013 1.00 38.59 98 LEU A CA 1
ATOM 755 C C . LEU A 1 98 ? 24.334 -2.945 24.199 1.00 38.59 98 LEU A C 1
ATOM 757 O O . LEU A 1 98 ? 24.784 -3.939 23.637 1.00 38.59 98 LEU A O 1
ATOM 761 N N . SER A 1 99 ? 23.315 -2.978 25.056 1.00 35.69 99 SER A N 1
ATOM 762 C CA . SER A 1 99 ? 22.615 -4.188 25.472 1.00 35.69 99 SER A CA 1
ATOM 763 C C . SER A 1 99 ? 22.072 -4.987 24.291 1.00 35.69 99 SER A C 1
ATOM 765 O O . SER A 1 99 ? 21.483 -4.433 23.366 1.00 35.69 99 SER A O 1
ATOM 767 N N . ASP A 1 100 ? 22.257 -6.292 24.421 1.00 44.56 100 ASP A N 1
ATOM 768 C CA . ASP A 1 100 ? 21.758 -7.377 23.593 1.00 44.56 100 ASP A CA 1
ATOM 769 C C . ASP A 1 100 ? 20.221 -7.321 23.507 1.00 44.56 100 ASP A C 1
ATOM 771 O O . ASP A 1 100 ? 19.542 -7.641 24.477 1.00 44.56 100 ASP A O 1
ATOM 775 N N . ASP A 1 101 ? 19.678 -6.863 22.377 1.00 34.31 101 ASP A N 1
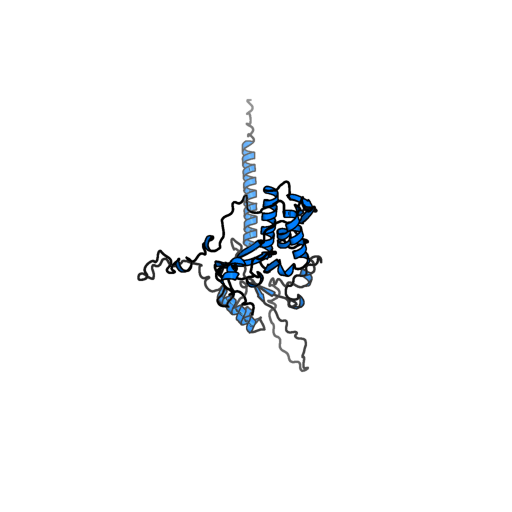ATOM 776 C CA . ASP A 1 101 ? 18.318 -7.192 21.947 1.00 34.31 101 ASP A CA 1
ATOM 777 C C . ASP A 1 101 ? 18.285 -7.293 20.416 1.00 34.31 101 ASP A C 1
ATOM 779 O O . ASP A 1 101 ? 18.689 -6.408 19.660 1.00 34.31 101 ASP A O 1
ATOM 783 N N . THR A 1 102 ? 17.868 -8.472 19.984 1.00 43.81 102 THR A N 1
ATOM 784 C CA . THR A 1 102 ? 18.108 -9.109 18.696 1.00 43.81 102 THR A CA 1
ATOM 785 C C . THR A 1 102 ? 17.371 -8.447 17.527 1.00 43.81 102 THR A C 1
ATOM 787 O O . THR A 1 102 ? 16.144 -8.449 17.475 1.00 43.81 102 THR A O 1
ATOM 790 N N . ALA A 1 103 ? 18.116 -8.002 16.511 1.00 32.47 103 ALA A N 1
ATOM 791 C CA . ALA A 1 103 ? 17.600 -7.792 15.158 1.00 32.47 103 ALA A CA 1
ATOM 792 C C . ALA A 1 103 ? 18.557 -8.435 14.144 1.00 32.47 103 ALA A C 1
ATOM 794 O O . ALA A 1 103 ? 19.651 -7.937 13.877 1.00 32.47 103 ALA A O 1
ATOM 795 N N . HIS A 1 104 ? 18.146 -9.571 13.583 1.00 36.75 104 HIS A N 1
ATOM 796 C CA . HIS A 1 104 ? 18.840 -10.218 12.475 1.00 36.75 104 HIS A CA 1
ATOM 797 C C . HIS A 1 104 ? 18.593 -9.414 11.196 1.00 36.75 104 HIS A C 1
ATOM 799 O O . HIS A 1 104 ? 17.596 -9.613 10.508 1.00 36.75 104 HIS A O 1
ATOM 805 N N . THR A 1 105 ? 19.490 -8.478 10.893 1.00 33.31 105 THR A N 1
ATOM 806 C CA . THR A 1 105 ? 19.531 -7.826 9.581 1.00 33.31 105 THR A CA 1
ATOM 807 C C . THR A 1 105 ? 20.420 -8.644 8.653 1.00 33.31 105 THR A C 1
ATOM 809 O O . THR A 1 105 ? 21.513 -9.058 9.037 1.00 33.31 105 THR A O 1
ATOM 812 N N . THR A 1 106 ? 19.966 -8.862 7.423 1.00 36.62 106 THR A N 1
ATOM 813 C CA . THR A 1 106 ? 20.735 -9.470 6.328 1.00 36.62 106 THR A CA 1
ATOM 814 C C . THR A 1 106 ? 21.730 -8.465 5.734 1.00 36.62 106 THR A C 1
ATOM 816 O O . THR A 1 106 ? 21.838 -8.317 4.520 1.00 36.62 106 THR A O 1
ATOM 819 N N . ALA A 1 107 ? 22.448 -7.730 6.582 1.00 36.06 107 ALA A N 1
ATOM 820 C CA . ALA A 1 107 ? 23.714 -7.156 6.169 1.00 36.06 107 ALA A CA 1
ATOM 821 C C . ALA A 1 107 ? 24.728 -8.307 6.098 1.00 36.06 107 ALA A C 1
ATOM 823 O O . ALA A 1 107 ? 24.679 -9.228 6.914 1.00 36.06 107 ALA A O 1
ATOM 824 N N . LEU A 1 108 ? 25.594 -8.268 5.085 1.00 33.78 108 LEU A N 1
ATOM 825 C CA . LEU A 1 108 ? 26.756 -9.145 4.897 1.00 33.78 108 LEU A CA 1
ATOM 826 C C . LEU A 1 108 ? 27.324 -9.637 6.239 1.00 33.78 108 LEU A C 1
ATOM 828 O O . LEU A 1 108 ? 27.501 -8.824 7.145 1.00 33.78 108 LEU A O 1
ATOM 832 N N . GLU A 1 109 ? 27.595 -10.943 6.356 1.00 33.16 109 GLU A N 1
ATOM 833 C CA . GLU A 1 109 ? 28.010 -11.574 7.615 1.00 33.16 109 GLU A CA 1
ATOM 834 C C . GLU A 1 109 ? 28.990 -10.709 8.437 1.00 33.16 109 GLU A C 1
ATOM 836 O O . GLU A 1 109 ? 30.014 -10.257 7.906 1.00 33.16 109 GLU A O 1
ATOM 841 N N . PRO A 1 110 ? 28.754 -10.525 9.752 1.00 39.50 110 PRO A N 1
ATOM 842 C CA . PRO A 1 110 ? 29.581 -9.660 10.596 1.00 39.50 110 PRO A CA 1
ATOM 843 C C . PRO A 1 110 ? 31.011 -10.196 10.779 1.00 39.50 110 PRO A C 1
ATOM 845 O O . PRO A 1 110 ? 31.878 -9.491 11.291 1.00 39.50 110 PRO A O 1
ATOM 848 N N . HIS A 1 111 ? 31.296 -11.415 10.311 1.00 37.88 111 HIS A N 1
ATOM 849 C CA . HIS A 1 111 ? 32.634 -12.001 10.298 1.00 37.88 111 HIS A CA 1
ATOM 850 C C . HIS A 1 111 ? 33.571 -11.386 9.241 1.00 37.88 111 HIS A C 1
ATOM 852 O O . HIS A 1 111 ? 34.782 -11.576 9.321 1.00 37.88 111 HIS A O 1
ATOM 858 N N . GLY A 1 112 ? 33.055 -10.604 8.282 1.00 39.50 112 GLY A N 1
ATOM 859 C CA . GLY A 1 112 ? 33.874 -9.901 7.283 1.00 39.50 112 GLY A CA 1
ATOM 860 C C . GLY A 1 112 ? 34.458 -8.557 7.745 1.00 39.50 112 GLY A C 1
ATOM 861 O O . GLY A 1 112 ? 35.367 -8.028 7.101 1.00 39.50 112 GLY A O 1
ATOM 862 N N . PHE A 1 113 ? 33.960 -8.004 8.857 1.00 38.72 113 PHE A N 1
ATOM 863 C CA . PHE A 1 113 ? 34.341 -6.684 9.386 1.00 38.72 113 PHE A CA 1
ATOM 864 C C . PHE A 1 113 ? 35.402 -6.747 10.502 1.00 38.72 113 PHE A C 1
ATOM 866 O O . PHE A 1 113 ? 35.620 -5.776 11.222 1.00 38.72 113 PHE A O 1
ATOM 873 N N . SER A 1 114 ? 36.104 -7.874 10.648 1.00 40.72 114 SER A N 1
ATOM 874 C CA . SER A 1 114 ? 37.098 -8.092 11.713 1.00 40.72 114 SER A CA 1
ATOM 875 C C . SER A 1 114 ? 38.481 -7.469 11.470 1.00 40.72 114 SER A C 1
ATOM 877 O O . SER A 1 114 ? 39.472 -7.970 11.992 1.00 40.72 114 SER A O 1
ATOM 879 N N . GLN A 1 115 ? 38.593 -6.357 10.745 1.00 45.53 115 GLN A N 1
ATOM 880 C CA . GLN A 1 115 ? 39.854 -5.610 10.684 1.00 45.53 115 GLN A CA 1
ATOM 881 C C . GLN A 1 115 ? 39.610 -4.150 11.043 1.00 45.53 115 GLN A C 1
ATOM 883 O O . GLN A 1 115 ? 38.767 -3.480 10.445 1.00 45.53 115 GLN A O 1
ATOM 888 N N . ALA A 1 11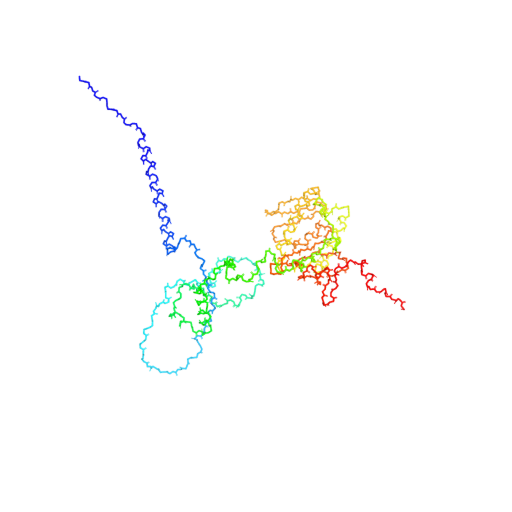6 ? 40.328 -3.697 12.075 1.00 45.06 116 ALA A N 1
ATOM 889 C CA . ALA A 1 116 ? 40.264 -2.350 12.622 1.00 45.06 116 ALA A CA 1
ATOM 890 C C . ALA A 1 116 ? 40.257 -1.321 11.486 1.00 45.06 116 ALA A C 1
ATOM 892 O O . ALA A 1 116 ? 41.229 -1.150 10.752 1.00 45.06 116 ALA A O 1
ATOM 893 N N . THR A 1 117 ? 39.109 -0.679 11.310 1.00 45.03 117 THR A N 1
ATOM 894 C CA . THR A 1 117 ? 38.920 0.316 10.267 1.00 45.03 117 THR A CA 1
ATOM 895 C C . THR A 1 117 ? 39.362 1.658 10.827 1.00 45.03 117 THR A C 1
ATOM 897 O O . THR A 1 117 ? 38.777 2.154 11.791 1.00 45.03 117 THR A O 1
ATOM 900 N N . THR A 1 118 ? 40.416 2.230 1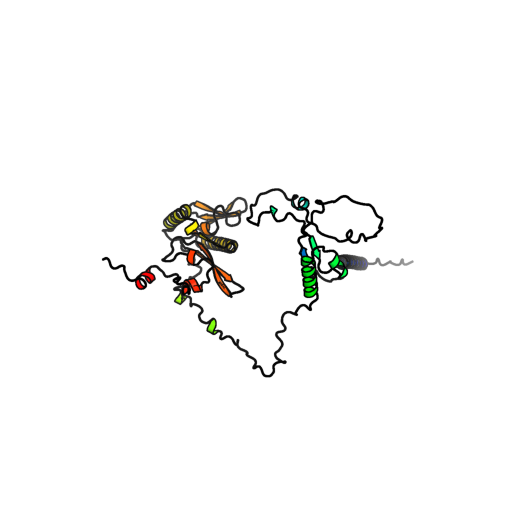0.253 1.00 53.84 118 THR A N 1
ATOM 901 C CA . THR A 1 118 ? 40.935 3.528 10.688 1.00 53.84 118 THR A CA 1
ATOM 902 C C . THR A 1 118 ? 40.297 4.618 9.840 1.00 53.84 118 THR A C 1
ATOM 904 O O . THR A 1 118 ? 40.429 4.623 8.616 1.00 53.84 118 THR A O 1
ATOM 907 N N . MET A 1 119 ? 39.601 5.551 10.493 1.00 47.34 119 MET A N 1
ATOM 908 C CA . MET A 1 119 ? 39.158 6.791 9.857 1.00 47.34 119 MET A CA 1
ATOM 909 C C . MET A 1 119 ? 40.320 7.781 9.862 1.00 47.34 119 MET A C 1
ATOM 911 O O . MET A 1 119 ? 40.846 8.113 10.926 1.00 47.34 119 MET A O 1
ATOM 915 N N . VAL A 1 120 ? 40.726 8.243 8.680 1.00 55.72 120 VAL A N 1
ATOM 916 C CA . VAL A 1 120 ? 41.785 9.248 8.526 1.00 55.72 120 VAL A CA 1
ATOM 917 C C . VAL A 1 120 ? 41.153 10.548 8.029 1.00 55.72 120 VAL A C 1
ATOM 919 O O . VAL A 1 120 ? 40.419 10.546 7.039 1.00 55.72 120 VAL A O 1
ATOM 922 N N . ASN A 1 121 ? 41.405 11.652 8.739 1.00 57.84 121 ASN A N 1
ATOM 923 C CA . ASN A 1 121 ? 40.987 12.985 8.309 1.00 57.84 121 ASN A CA 1
ATOM 924 C C . ASN A 1 121 ? 41.924 13.465 7.193 1.00 57.84 121 ASN A C 1
ATOM 926 O O . ASN A 1 121 ? 43.139 13.517 7.379 1.00 57.84 121 ASN A O 1
ATOM 930 N N . LEU A 1 122 ? 41.351 13.805 6.038 1.00 56.88 122 LEU A N 1
ATOM 931 C CA . LEU A 1 122 ? 42.098 14.161 4.832 1.00 56.88 122 LEU A CA 1
ATOM 932 C C . LEU A 1 122 ? 42.824 15.514 4.934 1.00 56.88 122 LEU A C 1
ATOM 934 O O . LEU A 1 122 ? 43.739 15.772 4.160 1.00 56.88 122 LEU A O 1
ATOM 938 N N . GLN A 1 123 ? 42.421 16.377 5.871 1.00 56.03 123 GLN A N 1
ATOM 939 C CA . GLN A 1 123 ? 42.977 17.725 6.045 1.00 56.03 123 GLN A CA 1
ATOM 940 C C . GLN A 1 123 ? 44.267 17.750 6.887 1.00 56.03 123 GLN A C 1
ATOM 942 O O . GLN A 1 123 ? 44.956 18.764 6.892 1.00 56.03 123 GLN A O 1
ATOM 947 N N . ASP A 1 124 ? 44.608 16.641 7.557 1.00 56.38 124 ASP A N 1
ATOM 948 C CA . ASP A 1 124 ? 45.765 16.519 8.461 1.00 56.38 124 ASP A CA 1
ATOM 949 C C . ASP A 1 124 ? 46.933 15.691 7.860 1.00 56.38 124 ASP A C 1
ATOM 951 O O . ASP A 1 124 ? 47.827 15.268 8.601 1.00 56.38 124 ASP A O 1
ATOM 955 N N . ILE A 1 125 ? 46.909 15.390 6.550 1.00 56.78 125 ILE A N 1
ATOM 956 C CA . ILE A 1 125 ? 47.906 14.542 5.864 1.00 56.78 125 ILE A CA 1
ATOM 957 C C . ILE A 1 125 ? 48.856 15.403 5.016 1.00 56.78 125 ILE A C 1
ATOM 959 O O . ILE A 1 125 ? 48.471 15.892 3.952 1.00 56.78 125 ILE A O 1
ATOM 963 N N . ASP A 1 126 ? 50.111 15.521 5.453 1.00 56.62 126 ASP A N 1
ATOM 964 C CA . ASP A 1 126 ? 51.196 16.148 4.684 1.00 56.62 126 ASP A CA 1
ATOM 965 C C . ASP A 1 126 ? 51.862 15.130 3.729 1.00 56.62 126 ASP A C 1
ATOM 967 O O . ASP A 1 126 ? 51.775 13.917 3.934 1.00 56.62 126 ASP A O 1
ATOM 971 N N . GLU A 1 127 ? 52.555 15.585 2.674 1.00 54.75 127 GLU A N 1
ATOM 972 C CA . GLU A 1 127 ? 53.165 14.680 1.672 1.00 54.75 127 GLU A CA 1
ATOM 973 C C . GLU A 1 127 ? 54.207 13.702 2.256 1.00 54.75 127 GLU A C 1
ATOM 975 O O . GLU A 1 127 ? 54.398 12.613 1.711 1.00 54.75 127 GLU A O 1
ATOM 980 N N . GLU A 1 128 ? 54.833 14.033 3.390 1.00 53.62 128 GLU A N 1
ATOM 981 C CA . GLU A 1 128 ? 55.774 13.143 4.089 1.00 53.62 128 GLU A CA 1
ATOM 982 C C . GLU A 1 128 ? 55.081 11.911 4.720 1.00 53.62 128 GLU A C 1
ATOM 984 O O . GLU A 1 128 ? 55.689 10.837 4.811 1.00 53.62 128 GLU A O 1
ATOM 989 N N . ASP A 1 129 ? 53.787 12.000 5.058 1.00 53.16 129 ASP A N 1
ATOM 990 C CA . ASP A 1 129 ? 53.024 10.936 5.731 1.00 53.16 129 ASP A CA 1
ATOM 991 C C . ASP A 1 129 ? 52.554 9.810 4.802 1.00 53.16 129 ASP A C 1
ATOM 993 O O . ASP A 1 129 ? 52.231 8.712 5.268 1.00 53.16 129 ASP A O 1
ATOM 997 N N . LEU A 1 130 ? 52.552 10.026 3.482 1.00 53.25 130 LEU A N 1
ATOM 998 C CA . LEU A 1 130 ? 52.187 8.993 2.503 1.00 53.25 130 LEU A CA 1
ATOM 999 C C . LEU A 1 130 ? 53.153 7.800 2.524 1.00 53.25 130 LEU A C 1
ATOM 1001 O O . LEU A 1 130 ? 52.783 6.694 2.129 1.00 53.25 130 LEU A O 1
ATOM 1005 N N . SER A 1 131 ? 54.389 8.012 2.984 1.00 53.19 131 SER A N 1
ATOM 1006 C CA . SER A 1 131 ? 55.418 6.973 3.097 1.00 53.19 131 SER A CA 1
ATOM 1007 C C . SER A 1 131 ? 55.161 5.967 4.228 1.00 53.19 131 SER A C 1
ATOM 1009 O O . SER A 1 131 ? 55.747 4.887 4.219 1.00 53.19 131 SER A O 1
ATOM 1011 N N . SER A 1 132 ? 54.263 6.291 5.167 1.00 57.75 132 SER A N 1
ATOM 1012 C CA . SER A 1 132 ? 53.927 5.445 6.321 1.00 57.75 132 SER A CA 1
ATOM 1013 C C . SER A 1 132 ? 52.968 4.292 5.995 1.00 57.75 132 SER A C 1
ATOM 1015 O O . SER A 1 132 ? 52.855 3.345 6.773 1.00 57.75 132 SER A O 1
ATOM 1017 N N . PHE A 1 133 ? 52.295 4.343 4.841 1.00 60.34 133 PHE A N 1
ATOM 1018 C CA . PHE A 1 133 ? 51.411 3.277 4.378 1.00 60.34 133 PHE A CA 1
ATOM 1019 C C . PHE A 1 133 ? 52.219 2.218 3.615 1.00 60.34 133 PHE A C 1
ATOM 1021 O O . PHE A 1 133 ? 52.695 2.469 2.507 1.00 60.34 133 PHE A O 1
ATOM 1028 N N . THR A 1 134 ? 52.348 1.020 4.196 1.00 59.56 134 THR A N 1
ATOM 1029 C CA . THR A 1 134 ? 53.115 -0.111 3.636 1.00 59.56 134 THR A CA 1
ATOM 1030 C C . THR A 1 134 ? 52.608 -0.559 2.260 1.00 59.56 134 THR A C 1
ATOM 1032 O O . THR A 1 134 ? 53.399 -0.974 1.414 1.00 59.56 134 THR A O 1
ATOM 1035 N N . ASN A 1 135 ? 51.297 -0.459 2.004 1.00 70.25 135 ASN A N 1
ATOM 1036 C CA . ASN A 1 135 ? 50.690 -0.952 0.770 1.00 70.25 135 ASN A CA 1
ATOM 1037 C C . ASN A 1 135 ? 50.718 0.117 -0.352 1.00 70.25 135 ASN A C 1
ATOM 1039 O O . ASN A 1 135 ? 50.107 1.185 -0.205 1.00 70.25 135 ASN A O 1
ATOM 1043 N N . PRO A 1 136 ? 51.377 -0.152 -1.498 1.00 70.00 136 PRO A N 1
ATOM 1044 C CA . PRO A 1 136 ? 51.519 0.816 -2.585 1.00 70.00 136 PRO A CA 1
ATOM 1045 C C . PRO A 1 136 ? 50.187 1.198 -3.249 1.00 70.00 136 PRO A C 1
ATOM 1047 O O . PRO A 1 136 ? 50.062 2.329 -3.720 1.00 70.00 136 PRO A O 1
ATOM 1050 N N . GLY A 1 137 ? 49.190 0.303 -3.261 1.00 66.69 137 GLY A N 1
ATOM 1051 C CA . GLY A 1 137 ? 47.862 0.583 -3.824 1.00 66.69 137 GLY A CA 1
ATOM 1052 C C . GLY A 1 137 ? 47.069 1.577 -2.974 1.00 66.69 137 GLY A C 1
ATOM 1053 O O . GLY A 1 137 ? 46.533 2.557 -3.490 1.00 66.69 137 GLY A O 1
ATOM 1054 N N . THR A 1 138 ? 47.080 1.386 -1.653 1.00 63.19 138 THR A N 1
ATOM 1055 C CA . THR A 1 138 ? 46.433 2.290 -0.691 1.00 63.19 138 THR A CA 1
ATOM 1056 C C . THR A 1 138 ? 47.073 3.675 -0.712 1.00 63.19 138 THR A C 1
ATOM 1058 O O . THR A 1 138 ? 46.373 4.685 -0.688 1.00 63.19 138 THR A O 1
ATOM 1061 N N . ARG A 1 139 ? 48.405 3.735 -0.835 1.00 67.81 139 ARG A N 1
ATOM 1062 C CA . ARG A 1 139 ? 49.138 4.999 -0.962 1.00 67.81 139 ARG A CA 1
ATOM 1063 C C . ARG A 1 139 ? 48.749 5.768 -2.225 1.00 67.81 139 ARG A C 1
ATOM 1065 O O . ARG A 1 139 ? 48.548 6.975 -2.149 1.00 67.81 139 ARG A O 1
ATOM 1072 N N . ALA A 1 140 ? 48.634 5.086 -3.366 1.00 70.38 140 ALA A N 1
ATOM 1073 C CA . ALA A 1 140 ? 48.227 5.715 -4.623 1.00 70.38 140 ALA A CA 1
ATOM 1074 C C . ALA A 1 140 ? 46.790 6.257 -4.555 1.00 70.38 140 ALA A C 1
ATOM 1076 O O . ALA A 1 140 ? 46.537 7.369 -5.004 1.00 70.38 140 ALA A O 1
ATOM 1077 N N . TYR A 1 141 ? 45.876 5.509 -3.931 1.00 69.31 141 TYR A N 1
ATOM 1078 C CA . TYR A 1 141 ? 44.493 5.937 -3.723 1.00 69.31 141 TYR A CA 1
ATOM 1079 C C . TYR A 1 141 ? 44.394 7.186 -2.834 1.00 69.31 141 TYR A C 1
ATOM 1081 O O . TYR A 1 141 ? 43.747 8.161 -3.204 1.00 69.31 141 TYR A O 1
ATOM 1089 N N . ILE A 1 142 ? 45.091 7.196 -1.692 1.00 66.88 142 ILE A N 1
ATOM 1090 C CA . ILE A 1 142 ? 45.108 8.351 -0.779 1.00 66.88 142 ILE A CA 1
ATOM 1091 C C . ILE A 1 142 ? 45.752 9.572 -1.454 1.00 66.88 142 ILE A C 1
ATOM 1093 O O . ILE A 1 142 ? 45.249 10.684 -1.313 1.00 66.88 142 ILE A O 1
ATOM 1097 N N . ALA A 1 143 ? 46.836 9.379 -2.214 1.00 71.25 143 ALA A N 1
ATOM 1098 C CA . ALA A 1 143 ? 47.477 10.453 -2.972 1.00 71.25 143 ALA A CA 1
ATOM 1099 C C . ALA A 1 143 ? 46.521 11.089 -3.989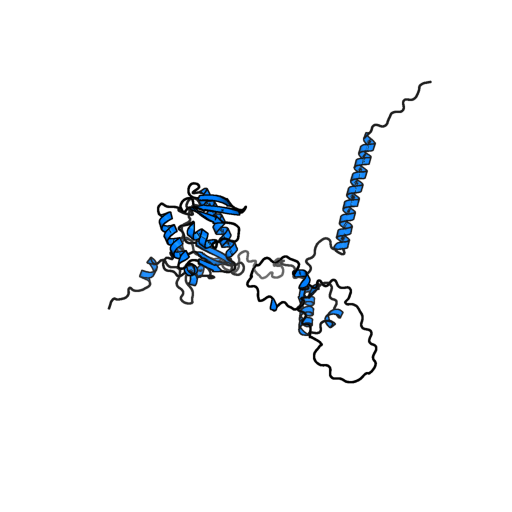 1.00 71.25 143 ALA A C 1
ATOM 1101 O O . ALA A 1 143 ? 46.476 12.313 -4.116 1.00 71.25 143 ALA A O 1
ATOM 1102 N N . GLU A 1 144 ? 45.747 10.260 -4.687 1.00 69.50 144 GLU A N 1
ATOM 1103 C CA . GLU A 1 144 ? 44.802 10.706 -5.704 1.00 69.50 144 GLU A CA 1
ATOM 1104 C C . GLU A 1 144 ? 43.610 11.446 -5.088 1.00 69.50 144 GLU A C 1
ATOM 1106 O O . GLU A 1 144 ? 43.253 12.525 -5.553 1.00 69.50 144 GLU A O 1
ATOM 1111 N N . GLU A 1 145 ? 43.065 10.957 -3.975 1.00 63.97 145 GLU A N 1
ATOM 1112 C CA . GLU A 1 145 ? 42.013 11.650 -3.221 1.00 63.97 145 GLU A CA 1
ATOM 1113 C C . GLU A 1 145 ? 42.495 12.994 -2.649 1.00 63.97 145 GLU A C 1
ATOM 1115 O O . GLU A 1 145 ? 41.786 14.000 -2.717 1.00 63.97 145 GLU A O 1
ATOM 1120 N N . CYS A 1 146 ? 43.732 13.059 -2.146 1.00 65.88 146 CYS A N 1
ATOM 1121 C CA . CYS A 1 146 ? 44.363 14.310 -1.721 1.00 65.88 146 CYS A CA 1
ATOM 1122 C C . CYS A 1 146 ? 44.603 15.277 -2.893 1.00 65.88 146 CYS A C 1
ATOM 1124 O O . CYS A 1 146 ? 44.535 16.495 -2.726 1.00 65.88 146 CYS A O 1
ATOM 1126 N N . ARG A 1 147 ? 44.885 14.759 -4.092 1.00 72.25 147 ARG A N 1
ATOM 1127 C CA . ARG A 1 147 ? 45.003 15.564 -5.313 1.00 72.25 147 ARG A CA 1
ATOM 1128 C C . ARG A 1 147 ? 43.643 16.127 -5.724 1.00 72.25 147 ARG A C 1
ATOM 1130 O O . ARG A 1 147 ? 43.561 17.320 -5.999 1.00 72.25 147 ARG A O 1
ATOM 1137 N N . LEU A 1 148 ? 42.600 15.295 -5.728 1.00 62.44 148 LEU A N 1
ATOM 1138 C CA . LEU A 1 148 ? 41.213 15.652 -6.053 1.00 62.44 148 LEU A CA 1
ATOM 1139 C C . LEU A 1 148 ? 40.624 16.657 -5.061 1.00 62.44 148 LEU A C 1
ATOM 1141 O O . LEU A 1 148 ? 39.928 17.579 -5.473 1.00 62.44 148 LEU A O 1
ATOM 1145 N N . SER A 1 149 ? 40.944 16.540 -3.772 1.00 62.16 149 SER A N 1
ATOM 1146 C CA . SER A 1 149 ? 40.474 17.480 -2.749 1.00 62.16 149 SER A CA 1
ATOM 1147 C C . SER A 1 149 ? 41.125 18.863 -2.840 1.00 62.16 149 SER A C 1
ATOM 1149 O O . SER A 1 149 ? 40.510 19.848 -2.436 1.00 62.16 149 SER A O 1
ATOM 1151 N N . ARG A 1 150 ? 42.348 18.943 -3.381 1.00 65.06 150 ARG A N 1
ATOM 1152 C CA . ARG A 1 150 ? 43.065 20.201 -3.651 1.00 65.06 150 ARG A CA 1
ATOM 1153 C C . ARG A 1 150 ? 42.754 20.805 -5.013 1.00 65.06 150 ARG A C 1
ATOM 1155 O O . ARG A 1 150 ? 43.175 21.933 -5.274 1.00 65.06 150 ARG A O 1
ATOM 1162 N N . MET A 1 151 ? 42.061 20.081 -5.891 1.00 61.53 151 MET A N 1
ATOM 1163 C CA . MET A 1 151 ? 41.510 20.720 -7.079 1.00 61.53 151 MET A CA 1
ATOM 1164 C C . MET A 1 151 ? 40.550 21.804 -6.623 1.00 61.53 151 MET A C 1
ATOM 1166 O O . MET A 1 151 ? 39.832 21.618 -5.639 1.00 61.53 151 MET A O 1
ATOM 1170 N N . LEU A 1 152 ? 40.545 22.934 -7.334 1.00 52.66 152 LEU A N 1
ATOM 1171 C CA . LEU A 1 152 ? 39.483 23.910 -7.151 1.00 52.66 152 LEU A CA 1
ATOM 1172 C C . LEU A 1 152 ? 38.165 23.139 -7.226 1.00 52.66 152 LEU A C 1
ATOM 1174 O O . LEU A 1 152 ? 37.917 22.455 -8.223 1.00 52.66 152 LEU A O 1
ATOM 1178 N N . ALA A 1 153 ? 37.365 23.212 -6.160 1.00 53.12 153 ALA A N 1
ATOM 1179 C CA . ALA A 1 153 ? 35.985 22.782 -6.244 1.00 53.12 153 ALA A CA 1
ATOM 1180 C C . ALA A 1 153 ? 35.418 23.507 -7.460 1.00 53.12 153 ALA A C 1
ATOM 1182 O O . ALA A 1 153 ? 35.524 24.730 -7.556 1.00 53.12 153 ALA A O 1
ATOM 1183 N N . PHE A 1 154 ? 34.949 22.737 -8.434 1.00 47.12 154 PHE A N 1
ATOM 1184 C CA . PHE A 1 154 ? 34.215 23.293 -9.548 1.00 47.12 154 PHE A CA 1
ATOM 1185 C C . PHE A 1 154 ? 33.047 24.034 -8.901 1.00 47.12 154 PHE A C 1
ATOM 1187 O O . PHE A 1 154 ? 32.197 23.382 -8.289 1.00 47.12 154 PHE A O 1
ATOM 1194 N N . ASP A 1 155 ? 33.087 25.370 -8.903 1.00 50.00 155 ASP A N 1
ATOM 1195 C CA . ASP A 1 155 ? 31.960 26.163 -8.435 1.00 50.00 155 ASP A CA 1
ATOM 1196 C C . ASP A 1 155 ? 30.763 25.647 -9.221 1.00 50.00 155 ASP A C 1
ATOM 1198 O O . ASP A 1 155 ? 30.775 25.605 -10.456 1.00 50.00 155 ASP A O 1
ATOM 1202 N N . ALA A 1 156 ? 29.797 25.100 -8.492 1.00 50.72 156 ALA A N 1
ATOM 1203 C CA . ALA A 1 156 ? 28.605 24.573 -9.102 1.00 50.72 156 ALA A CA 1
ATOM 1204 C C . ALA A 1 156 ? 27.902 25.743 -9.791 1.00 50.72 156 ALA A C 1
ATOM 1206 O O . ALA A 1 156 ? 27.341 26.607 -9.128 1.00 50.72 156 ALA A O 1
ATOM 1207 N N . ASP A 1 157 ? 27.950 25.707 -11.118 1.00 55.94 157 ASP A N 1
ATOM 1208 C CA . ASP A 1 157 ? 26.979 26.321 -12.005 1.00 55.94 157 ASP A CA 1
ATOM 1209 C C . ASP A 1 157 ? 26.906 27.856 -11.961 1.00 55.94 157 ASP A C 1
ATOM 1211 O O . ASP A 1 157 ? 25.961 28.447 -11.449 1.00 55.94 157 ASP A O 1
ATOM 1215 N N . ASP A 1 158 ? 27.865 28.503 -12.622 1.00 48.66 158 ASP A N 1
ATOM 1216 C CA . ASP A 1 158 ? 27.483 29.580 -13.532 1.00 48.66 158 ASP A CA 1
ATOM 1217 C C . ASP A 1 158 ? 27.467 28.934 -14.920 1.00 48.66 158 ASP A C 1
ATOM 1219 O O . ASP A 1 158 ? 28.501 28.833 -15.589 1.00 48.66 158 ASP A O 1
ATOM 1223 N N . CYS A 1 159 ? 26.310 28.408 -15.342 1.00 56.59 159 CYS A N 1
ATOM 1224 C CA . CYS A 1 159 ? 25.989 28.281 -16.759 1.00 56.59 159 CYS A CA 1
ATOM 1225 C C . CYS A 1 159 ? 26.333 29.631 -17.380 1.00 56.59 159 CYS A C 1
ATOM 1227 O O . CYS A 1 159 ? 25.554 30.577 -17.262 1.00 56.59 159 CYS A O 1
ATOM 1229 N N . GLY A 1 160 ? 27.544 29.727 -17.941 1.00 54.22 160 GLY A N 1
ATOM 1230 C CA . GLY A 1 160 ? 28.115 30.983 -18.390 1.00 54.22 160 GLY A CA 1
ATOM 1231 C C . GLY A 1 160 ? 27.069 31.748 -19.179 1.00 54.22 160 GLY A C 1
ATOM 1232 O O . GLY A 1 160 ? 26.346 31.168 -19.987 1.00 54.22 160 GLY A O 1
ATOM 1233 N N . ASN A 1 161 ? 26.985 33.045 -18.928 1.00 59.16 161 ASN A N 1
ATOM 1234 C CA . ASN A 1 161 ? 26.013 33.981 -19.485 1.00 59.16 161 ASN A CA 1
ATOM 1235 C C . ASN A 1 161 ? 25.979 34.074 -21.031 1.00 59.16 161 ASN A C 1
ATOM 1237 O O . ASN A 1 161 ? 25.344 34.971 -21.568 1.00 59.16 161 ASN A O 1
ATOM 1241 N N . GLY A 1 162 ? 26.635 33.163 -21.756 1.00 57.81 162 GLY A N 1
ATOM 1242 C CA . GLY A 1 162 ? 26.595 33.039 -23.212 1.00 57.81 162 GLY A CA 1
ATOM 1243 C C . GLY A 1 162 ? 27.540 33.984 -23.950 1.00 57.81 162 GLY A C 1
ATOM 1244 O O . GLY A 1 162 ? 27.773 33.792 -25.141 1.00 57.81 162 GLY A O 1
ATOM 1245 N N . ASP A 1 163 ? 28.159 34.943 -23.254 1.00 62.97 163 ASP A N 1
ATOM 1246 C CA . ASP A 1 163 ? 28.954 36.019 -23.863 1.00 62.97 163 ASP A CA 1
ATOM 1247 C C . ASP A 1 163 ? 30.178 35.526 -24.660 1.00 62.97 163 ASP A C 1
ATOM 1249 O O . ASP A 1 163 ? 30.630 36.195 -25.589 1.00 62.97 163 ASP A O 1
ATOM 1253 N N . TYR A 1 164 ? 30.710 34.343 -24.338 1.00 63.97 164 TYR A N 1
ATOM 1254 C CA . TYR A 1 164 ? 31.858 33.743 -25.034 1.00 63.97 164 TYR A CA 1
ATOM 1255 C C . TYR A 1 164 ? 31.504 33.017 -26.341 1.00 63.97 164 TYR A C 1
ATOM 1257 O O . TYR A 1 164 ? 32.410 32.621 -27.077 1.00 63.97 164 TYR A O 1
ATOM 1265 N N . PHE A 1 165 ? 30.217 32.856 -26.656 1.00 63.06 165 PHE A N 1
ATOM 1266 C CA . PHE A 1 165 ? 29.748 32.153 -27.852 1.00 63.06 165 PHE A CA 1
ATOM 1267 C C . PHE A 1 165 ? 28.760 33.024 -28.649 1.00 63.06 165 PHE A C 1
ATOM 1269 O O . PHE A 1 165 ? 27.599 32.649 -28.803 1.00 63.06 165 PHE A O 1
ATOM 1276 N N . PRO A 1 166 ? 29.204 34.182 -29.181 1.00 65.56 166 PRO A N 1
ATOM 1277 C CA . PRO A 1 166 ? 28.331 35.169 -29.831 1.00 65.56 166 PRO A CA 1
ATOM 1278 C C . PRO A 1 166 ? 27.637 34.650 -31.100 1.00 65.56 166 PRO A C 1
ATOM 1280 O O . PRO A 1 166 ? 26.623 35.207 -31.515 1.00 65.56 166 PRO A O 1
ATOM 1283 N N . ASP A 1 167 ? 28.166 33.580 -31.698 1.00 70.75 167 ASP A N 1
ATOM 1284 C CA . ASP A 1 167 ? 27.618 32.955 -32.904 1.00 70.75 167 ASP A CA 1
ATOM 1285 C C . ASP A 1 167 ? 26.604 31.837 -32.601 1.00 70.75 167 ASP A C 1
ATOM 1287 O O . ASP A 1 167 ? 25.954 31.332 -33.520 1.00 70.75 167 ASP A O 1
ATOM 1291 N N . LEU A 1 168 ? 26.449 31.426 -31.333 1.00 58.53 168 LEU A N 1
ATOM 1292 C CA . LEU A 1 168 ? 25.401 30.484 -30.950 1.00 58.53 168 LEU A CA 1
ATOM 1293 C C . LEU A 1 168 ? 24.095 31.256 -30.708 1.00 58.53 168 LEU A C 1
ATOM 1295 O O . LEU A 1 168 ? 24.037 32.097 -29.810 1.00 58.53 168 LEU A O 1
ATOM 1299 N N . PRO A 1 169 ? 23.019 30.984 -31.466 1.00 62.03 169 PRO A N 1
ATOM 1300 C CA . PRO A 1 169 ? 21.740 31.629 -31.221 1.00 62.03 169 PRO A CA 1
ATOM 1301 C C . PRO A 1 169 ? 21.220 31.240 -29.833 1.00 62.03 169 PRO A C 1
ATOM 1303 O O . PRO A 1 169 ? 21.118 30.055 -29.512 1.00 62.03 169 PRO A O 1
ATOM 1306 N N . TYR A 1 170 ? 20.857 32.240 -29.024 1.00 60.44 170 TYR A N 1
ATOM 1307 C CA . TYR A 1 170 ? 20.178 32.022 -27.748 1.00 60.44 170 TYR A CA 1
ATOM 1308 C C . TYR A 1 170 ? 18.891 31.235 -27.986 1.00 60.44 170 TYR A C 1
ATOM 1310 O O . TYR A 1 170 ? 17.926 31.722 -28.581 1.00 60.44 170 TYR A O 1
ATOM 1318 N N . THR A 1 171 ? 18.885 29.990 -27.530 1.00 55.81 171 THR A N 1
ATOM 1319 C CA . THR A 1 171 ? 17.717 29.127 -27.605 1.00 55.81 171 THR A CA 1
ATOM 1320 C C . THR A 1 171 ? 16.894 29.323 -26.337 1.00 55.81 171 THR A C 1
ATOM 1322 O O . THR A 1 171 ? 17.120 28.692 -25.313 1.00 55.81 171 THR A O 1
ATOM 1325 N N . ASN A 1 172 ? 15.919 30.234 -26.388 1.00 59.81 172 ASN A N 1
ATOM 1326 C CA . ASN A 1 172 ? 14.973 30.453 -25.277 1.00 59.81 172 ASN A CA 1
ATOM 1327 C C . ASN A 1 172 ? 14.002 29.277 -25.079 1.00 59.81 172 ASN A C 1
ATOM 1329 O O . ASN A 1 172 ? 13.183 29.284 -24.165 1.00 59.81 172 ASN A O 1
ATOM 1333 N N . ASN A 1 173 ? 14.079 28.284 -25.961 1.00 53.00 173 ASN A N 1
ATOM 1334 C CA . ASN A 1 173 ? 13.331 27.048 -25.892 1.00 53.00 173 ASN A CA 1
ATOM 1335 C C . ASN A 1 173 ? 14.333 25.889 -25.803 1.00 53.00 173 ASN A C 1
ATOM 1337 O O . ASN A 1 173 ? 15.405 25.974 -26.406 1.00 53.00 173 ASN A O 1
ATOM 1341 N N . PRO A 1 174 ? 14.029 24.810 -25.074 1.00 54.97 174 PRO A N 1
ATOM 1342 C CA . PRO A 1 174 ? 14.883 23.626 -25.065 1.00 54.97 174 PRO A CA 1
ATOM 1343 C C . PRO A 1 174 ? 15.105 23.111 -26.502 1.00 54.97 174 PRO A C 1
ATOM 1345 O O . PRO A 1 174 ? 14.163 23.033 -27.290 1.00 54.97 174 PRO A O 1
ATOM 1348 N N . ILE A 1 175 ? 16.364 22.801 -26.850 1.00 55.53 175 ILE A N 1
ATOM 1349 C CA . ILE A 1 175 ? 16.760 22.228 -28.158 1.00 55.53 175 ILE A CA 1
ATOM 1350 C C . ILE A 1 175 ? 16.140 20.839 -28.333 1.00 55.53 175 ILE A C 1
ATOM 1352 O O . ILE A 1 175 ? 15.784 20.429 -29.440 1.00 55.53 175 ILE A O 1
ATOM 1356 N N . GLU A 1 176 ? 15.968 20.121 -27.225 1.00 54.62 176 GLU A N 1
ATOM 1357 C CA . GLU A 1 176 ? 15.121 18.946 -27.201 1.00 54.62 176 GLU A CA 1
ATOM 1358 C C . GLU A 1 176 ? 13.688 19.382 -27.472 1.00 54.62 176 GLU A C 1
ATOM 1360 O O . GLU A 1 176 ? 13.091 20.155 -26.721 1.00 54.62 176 GLU A O 1
ATOM 1365 N N . SER A 1 177 ? 13.117 18.857 -28.555 1.00 44.03 177 SER A N 1
ATOM 1366 C CA . SER A 1 177 ? 11.679 18.929 -28.743 1.00 44.03 177 SER A CA 1
ATOM 1367 C C . SER A 1 177 ? 11.048 18.363 -27.474 1.00 44.03 177 SER A C 1
ATOM 1369 O O . SER A 1 177 ? 11.149 17.162 -27.223 1.00 44.03 177 SER A O 1
ATOM 1371 N N . THR A 1 178 ? 10.340 19.186 -26.699 1.00 46.84 178 THR A N 1
ATOM 1372 C CA . THR A 1 178 ? 9.448 18.711 -25.623 1.00 46.84 178 THR A CA 1
ATOM 1373 C C . THR A 1 178 ? 8.500 17.610 -26.125 1.00 46.84 178 THR A C 1
ATOM 1375 O O . THR A 1 178 ? 7.974 16.828 -25.341 1.00 46.84 178 THR A O 1
ATOM 1378 N N . SER A 1 179 ? 8.362 17.485 -27.451 1.00 43.59 179 SER A N 1
ATOM 1379 C CA . SER A 1 179 ? 7.716 16.395 -28.173 1.00 43.59 179 SER A CA 1
ATOM 1380 C C . SER A 1 179 ? 8.252 14.980 -27.920 1.00 43.59 179 SER A C 1
ATOM 1382 O O . SER A 1 179 ? 7.460 14.053 -28.062 1.00 43.59 179 SER A O 1
ATOM 1384 N N . ALA A 1 180 ? 9.515 14.754 -27.534 1.00 44.53 180 ALA A N 1
ATOM 1385 C CA . ALA A 1 180 ? 9.954 13.392 -27.174 1.00 44.53 180 ALA A CA 1
ATOM 1386 C C . ALA A 1 180 ? 9.322 12.919 -25.850 1.00 44.53 180 ALA A C 1
ATOM 1388 O O . ALA A 1 180 ? 9.167 11.724 -25.612 1.00 44.53 180 ALA A O 1
ATOM 1389 N N . CYS A 1 181 ? 8.879 13.875 -25.032 1.00 40.06 181 CYS A N 1
ATOM 1390 C CA . CYS A 1 181 ? 8.083 13.664 -23.833 1.00 40.06 181 CYS A CA 1
ATOM 1391 C C . CYS A 1 181 ? 6.638 14.162 -24.031 1.00 40.06 181 CYS A C 1
ATOM 1393 O O . CYS A 1 181 ? 5.967 14.483 -23.067 1.00 40.06 181 CYS A O 1
ATOM 1395 N N . SER A 1 182 ? 6.133 14.274 -25.267 1.00 40.38 182 SER A N 1
ATOM 1396 C CA . SER A 1 182 ? 4.723 14.637 -25.520 1.00 40.38 182 SER A CA 1
ATOM 1397 C C . SER A 1 182 ? 3.825 13.420 -25.745 1.00 40.38 182 SER A C 1
ATOM 1399 O O . SER A 1 182 ? 2.633 13.574 -25.999 1.00 40.38 182 SER A O 1
ATOM 1401 N N . ASP A 1 183 ? 4.371 12.217 -25.592 1.00 51.62 183 ASP A N 1
ATOM 1402 C CA . ASP A 1 183 ? 3.614 10.968 -25.571 1.00 51.62 183 ASP A CA 1
ATOM 1403 C C . ASP A 1 183 ? 3.264 10.579 -24.122 1.00 51.62 183 ASP A C 1
ATOM 1405 O O . ASP A 1 183 ? 3.245 9.398 -23.759 1.00 51.62 183 ASP A O 1
ATOM 1409 N N . TYR A 1 184 ? 3.007 11.581 -23.265 1.00 55.16 184 TYR A N 1
ATOM 1410 C CA . TYR A 1 184 ? 2.375 11.346 -21.973 1.00 55.16 184 TYR A CA 1
ATOM 1411 C C . TYR A 1 184 ? 1.073 10.605 -22.242 1.00 55.16 184 TYR A C 1
ATOM 1413 O O . TYR A 1 184 ? 0.142 11.154 -22.838 1.00 55.16 184 TYR A O 1
ATOM 1421 N N . LEU A 1 185 ? 1.053 9.341 -21.825 1.00 57.00 185 LEU A N 1
ATOM 1422 C CA . LEU A 1 185 ? -0.127 8.500 -21.845 1.00 57.00 185 LEU A CA 1
ATOM 1423 C C . LEU A 1 185 ? -1.254 9.279 -21.185 1.00 57.00 185 LEU A C 1
ATOM 1425 O O . LEU A 1 185 ? -1.207 9.565 -19.988 1.00 57.00 185 LEU A O 1
ATOM 1429 N N . GLN A 1 186 ? -2.239 9.669 -21.985 1.00 60.97 186 GLN A N 1
ATOM 1430 C CA . GLN A 1 186 ? -3.404 10.344 -21.450 1.00 60.97 186 GLN A CA 1
ATOM 1431 C C . GLN A 1 186 ? -4.127 9.342 -20.545 1.00 60.97 186 GLN A C 1
ATOM 1433 O O . GLN A 1 186 ? -4.268 8.182 -20.939 1.00 60.97 186 GLN A O 1
ATOM 1438 N N . PRO A 1 187 ? -4.622 9.745 -19.363 1.00 59.22 187 PRO A N 1
ATOM 1439 C CA . PRO A 1 187 ? -5.362 8.843 -18.478 1.00 59.22 187 PRO A CA 1
ATOM 1440 C C . PRO A 1 187 ? -6.484 8.085 -19.207 1.00 59.22 187 PRO A C 1
ATOM 1442 O O . PRO A 1 187 ? -6.689 6.897 -18.981 1.00 59.22 187 PRO A O 1
ATOM 1445 N N . SER A 1 188 ? -7.127 8.727 -20.186 1.00 62.41 188 SER A N 1
ATOM 1446 C CA . SER A 1 188 ? -8.142 8.117 -21.050 1.00 62.41 188 SER A CA 1
ATOM 1447 C C . SER A 1 188 ? -7.620 6.983 -21.943 1.00 62.41 188 SER A C 1
ATOM 1449 O O . SER A 1 188 ? -8.339 6.011 -22.158 1.00 62.41 188 SER A O 1
ATOM 1451 N N . GLN A 1 189 ? -6.374 7.052 -22.427 1.00 61.06 189 GLN A N 1
ATOM 1452 C CA . GLN A 1 189 ? -5.724 5.959 -23.172 1.00 61.06 189 GLN A CA 1
ATOM 1453 C C . GLN A 1 189 ? -5.449 4.744 -22.277 1.00 61.06 189 GLN A C 1
ATOM 1455 O O . GLN A 1 189 ? -5.337 3.627 -22.774 1.00 61.06 189 GLN A O 1
ATOM 1460 N N . LEU A 1 190 ? -5.368 4.965 -20.963 1.00 64.31 190 LEU A N 1
ATOM 1461 C CA . LEU A 1 190 ? -5.221 3.930 -19.940 1.00 64.31 190 LEU A CA 1
ATOM 1462 C C . LEU A 1 190 ? -6.569 3.403 -19.429 1.00 64.31 190 LEU A C 1
ATOM 1464 O O . LEU A 1 190 ? -6.590 2.537 -18.560 1.00 64.31 190 LEU A O 1
ATOM 1468 N N . GLY A 1 191 ? -7.690 3.934 -19.931 1.00 67.75 191 GLY A N 1
ATOM 1469 C CA . GLY A 1 191 ? -9.019 3.647 -19.391 1.00 67.75 191 GLY A CA 1
ATOM 1470 C C . GLY A 1 191 ? -9.218 4.159 -17.960 1.00 67.75 191 GLY A C 1
ATOM 1471 O O . GLY A 1 191 ? -10.122 3.691 -17.273 1.00 67.75 191 GLY A O 1
ATOM 1472 N N . LEU A 1 192 ? -8.380 5.093 -17.499 1.00 73.56 192 LEU A N 1
ATOM 1473 C CA . LEU A 1 192 ? -8.473 5.683 -16.168 1.00 73.56 192 LEU A CA 1
ATOM 1474 C C . LEU A 1 192 ? -9.475 6.836 -16.175 1.00 73.56 192 LEU A C 1
ATOM 1476 O O . LEU A 1 192 ? -9.423 7.732 -17.022 1.00 73.56 192 LEU A O 1
ATOM 1480 N N . THR A 1 193 ? -10.351 6.838 -15.180 1.00 78.19 193 THR A N 1
ATOM 1481 C CA . THR A 1 193 ? -11.258 7.943 -14.876 1.00 78.19 193 THR A CA 1
ATOM 1482 C C . THR A 1 193 ? -10.816 8.607 -13.585 1.00 78.19 193 THR A C 1
ATOM 1484 O O . THR A 1 193 ? -10.414 7.926 -12.646 1.00 78.19 193 THR A O 1
ATOM 1487 N N . SER A 1 194 ? -10.890 9.937 -13.523 1.00 81.69 194 SER A N 1
ATOM 1488 C CA . SER A 1 194 ? -10.668 10.634 -12.257 1.00 81.69 194 SER A CA 1
ATOM 1489 C C . SER A 1 194 ? -11.822 10.320 -11.308 1.00 81.69 194 SER A C 1
ATOM 1491 O O . SER A 1 194 ? -12.980 10.516 -11.674 1.00 81.69 194 SER A O 1
ATOM 1493 N N . THR A 1 195 ? -11.497 9.866 -10.103 1.00 83.06 195 THR A N 1
ATOM 1494 C CA . THR A 1 195 ? -12.463 9.579 -9.035 1.00 83.06 195 THR A CA 1
ATOM 1495 C C . THR A 1 195 ? -12.452 10.725 -8.023 1.00 83.06 195 THR A C 1
ATOM 1497 O O . THR A 1 195 ? -11.388 11.285 -7.749 1.00 83.06 195 THR A O 1
ATOM 1500 N N . ASP A 1 196 ? -13.622 11.115 -7.506 1.00 87.56 196 ASP A N 1
ATOM 1501 C CA . ASP A 1 196 ? -13.703 12.069 -6.392 1.00 87.56 196 ASP A CA 1
ATOM 1502 C C . ASP A 1 196 ? -13.134 11.414 -5.128 1.00 87.56 196 ASP A C 1
ATOM 1504 O O . ASP A 1 196 ? -13.313 10.220 -4.902 1.00 87.56 196 ASP A O 1
ATOM 1508 N N . TRP A 1 197 ? -12.478 12.194 -4.273 1.00 86.62 197 TRP A N 1
ATOM 1509 C CA . TRP A 1 197 ? -11.927 11.705 -3.012 1.00 86.62 197 TRP A CA 1
ATOM 1510 C C . TRP A 1 197 ? -12.987 10.986 -2.173 1.00 86.62 197 TRP A C 1
ATOM 1512 O O . TRP A 1 197 ? -12.724 9.937 -1.596 1.00 86.62 197 TRP A O 1
ATOM 1522 N N . ARG A 1 198 ? -14.222 11.500 -2.154 1.00 86.19 198 ARG A N 1
ATOM 1523 C CA . ARG A 1 198 ? -15.335 10.895 -1.402 1.00 86.19 198 ARG A CA 1
ATOM 1524 C C . ARG A 1 198 ? -15.697 9.483 -1.853 1.00 86.19 198 ARG A C 1
ATOM 1526 O O . ARG A 1 198 ? -16.202 8.729 -1.033 1.00 86.19 198 ARG A O 1
ATOM 1533 N N . ASP A 1 199 ? -15.374 9.128 -3.091 1.00 86.44 199 ASP A N 1
ATOM 1534 C CA . ASP A 1 199 ? -15.671 7.830 -3.696 1.00 86.44 199 ASP A CA 1
ATOM 1535 C C . ASP A 1 199 ? -14.396 6.989 -3.897 1.00 86.44 199 ASP A C 1
ATOM 1537 O O . ASP A 1 199 ? -14.360 6.103 -4.749 1.00 86.44 199 ASP A O 1
ATOM 1541 N N . TRP A 1 200 ? -13.320 7.283 -3.154 1.00 91.56 200 TRP A N 1
ATOM 1542 C CA . TRP A 1 200 ? -12.032 6.607 -3.309 1.00 91.56 200 TRP A CA 1
ATOM 1543 C C . TRP A 1 200 ? -12.086 5.106 -2.990 1.00 91.56 200 TRP A C 1
ATOM 1545 O O . TRP A 1 200 ? -11.629 4.320 -3.819 1.00 91.56 200 TRP A O 1
ATOM 1555 N N . LEU A 1 201 ? -12.629 4.703 -1.831 1.00 92.88 201 LEU A N 1
ATOM 1556 C CA . LEU A 1 201 ? -12.735 3.290 -1.424 1.00 92.88 201 LEU A CA 1
ATOM 1557 C C . LEU A 1 201 ? -14.187 2.940 -1.105 1.00 92.88 201 LEU A C 1
ATOM 1559 O O . LEU A 1 201 ? -14.816 3.593 -0.269 1.00 92.88 201 LEU A O 1
ATOM 1563 N N . ALA A 1 202 ? -14.716 1.898 -1.745 1.00 88.00 202 ALA A N 1
ATOM 1564 C CA . ALA A 1 202 ? -16.121 1.535 -1.625 1.00 88.00 202 ALA A CA 1
ATOM 1565 C C . ALA A 1 202 ? -16.317 0.383 -0.632 1.00 88.00 202 ALA A C 1
ATOM 1567 O O . ALA A 1 202 ? -15.819 -0.725 -0.819 1.00 88.00 202 ALA A O 1
ATOM 1568 N N . ILE A 1 203 ? -17.115 0.619 0.413 1.00 92.88 203 ILE A N 1
ATOM 1569 C CA . ILE A 1 203 ? -17.527 -0.432 1.354 1.00 92.88 203 ILE A CA 1
ATOM 1570 C C . ILE A 1 203 ? -19.002 -0.763 1.135 1.00 92.88 203 ILE A C 1
ATOM 1572 O O . ILE A 1 203 ? -19.889 -0.170 1.766 1.00 92.88 203 ILE A O 1
ATOM 1576 N N . ASP A 1 204 ? -19.244 -1.719 0.241 1.00 90.19 204 ASP A N 1
ATOM 1577 C CA . ASP A 1 204 ? -20.572 -2.186 -0.160 1.00 90.19 204 ASP A CA 1
ATOM 1578 C C . ASP A 1 204 ? -21.173 -3.236 0.803 1.00 90.19 204 ASP A C 1
ATOM 1580 O O . ASP A 1 204 ? -20.683 -3.465 1.915 1.00 90.19 204 ASP A O 1
ATOM 1584 N N . GLU A 1 205 ? -22.300 -3.828 0.402 1.00 92.62 205 GLU A N 1
ATOM 1585 C CA . GLU A 1 205 ? -22.999 -4.880 1.150 1.00 92.62 205 GLU A CA 1
ATOM 1586 C C . GLU A 1 205 ? -22.289 -6.245 1.108 1.00 92.62 205 GLU A C 1
ATOM 1588 O O . GLU A 1 205 ? -22.434 -7.041 2.037 1.00 92.62 205 GLU A O 1
ATOM 1593 N N . HIS A 1 206 ? -21.469 -6.484 0.083 1.00 93.56 206 HIS A N 1
ATOM 1594 C CA . HIS A 1 206 ? -20.705 -7.715 -0.129 1.00 93.56 206 HIS A CA 1
ATOM 1595 C C . HIS A 1 206 ? -19.321 -7.679 0.526 1.00 93.56 206 HIS A C 1
ATOM 1597 O O . HIS A 1 206 ? -18.575 -8.657 0.459 1.00 93.56 206 HIS A O 1
ATOM 1603 N N . TYR A 1 207 ? -18.983 -6.591 1.222 1.00 95.19 207 TYR A N 1
ATOM 1604 C CA . TYR A 1 207 ? -17.703 -6.402 1.897 1.00 95.19 207 TYR A CA 1
ATOM 1605 C C . TYR A 1 207 ? -17.236 -7.623 2.704 1.00 95.19 207 TYR A C 1
ATOM 1607 O O . TYR A 1 207 ? -16.084 -8.029 2.590 1.00 95.19 207 TYR A O 1
ATOM 1615 N N . ILE A 1 208 ? -18.120 -8.245 3.494 1.00 95.56 208 ILE A N 1
ATOM 1616 C CA . ILE A 1 208 ? -17.776 -9.425 4.308 1.00 95.56 208 ILE A CA 1
ATOM 1617 C C . ILE A 1 208 ? -17.408 -10.634 3.437 1.00 95.56 208 ILE A C 1
ATOM 1619 O O . ILE A 1 208 ? -16.485 -11.379 3.768 1.00 95.56 208 ILE A O 1
ATOM 1623 N N . GLU A 1 209 ? -18.110 -10.832 2.323 1.00 94.94 209 GLU A N 1
ATOM 1624 C CA . GLU A 1 209 ? -17.863 -11.934 1.391 1.00 94.94 209 GLU A CA 1
ATOM 1625 C C . GLU A 1 209 ? -16.519 -11.739 0.683 1.00 94.94 209 GLU A C 1
ATOM 1627 O O . GLU A 1 209 ? -15.689 -12.655 0.654 1.00 94.94 209 GLU A O 1
ATOM 1632 N N . TYR A 1 210 ? -16.261 -10.523 0.191 1.00 94.31 210 TYR A N 1
ATOM 1633 C CA . TYR A 1 210 ? -14.977 -10.164 -0.404 1.00 94.31 210 TYR A CA 1
ATOM 1634 C C . TYR A 1 210 ? -13.840 -10.274 0.600 1.00 94.31 210 TYR A C 1
ATOM 1636 O O . TYR A 1 210 ? -12.810 -10.867 0.290 1.00 94.31 210 TYR A O 1
ATOM 1644 N N . HIS A 1 211 ? -14.038 -9.783 1.820 1.00 95.44 211 HIS A N 1
ATOM 1645 C CA . HIS A 1 211 ? -13.066 -9.904 2.892 1.00 95.44 211 HIS A CA 1
ATOM 1646 C C . HIS A 1 211 ? -12.710 -11.376 3.152 1.00 95.44 211 HIS A C 1
ATOM 1648 O O . HIS A 1 211 ? -11.533 -11.735 3.180 1.00 95.44 211 HIS A O 1
ATOM 1654 N N . ALA A 1 212 ? -13.705 -12.258 3.288 1.00 95.75 212 ALA A N 1
ATOM 1655 C CA . ALA A 1 212 ? -13.469 -13.682 3.517 1.00 95.75 212 ALA A CA 1
ATOM 1656 C C . ALA A 1 212 ? -12.698 -14.337 2.357 1.00 95.75 212 ALA A C 1
ATOM 1658 O O . ALA A 1 212 ? -11.757 -15.102 2.590 1.00 95.75 212 ALA A O 1
ATOM 1659 N N . ALA A 1 213 ? -13.049 -14.006 1.110 1.00 95.81 213 ALA A N 1
ATOM 1660 C CA . ALA A 1 213 ? -12.342 -14.491 -0.072 1.00 95.81 213 ALA A CA 1
ATOM 1661 C C . ALA A 1 213 ? -10.883 -13.999 -0.114 1.00 95.81 213 ALA A C 1
ATOM 1663 O O . ALA A 1 213 ? -9.970 -14.791 -0.365 1.00 95.81 213 ALA A O 1
ATOM 1664 N N . ARG A 1 214 ? -10.648 -12.717 0.191 1.00 95.19 214 ARG A N 1
ATOM 1665 C CA . ARG A 1 214 ? -9.312 -12.102 0.230 1.00 95.19 214 ARG A CA 1
ATOM 1666 C C . ARG A 1 214 ? -8.452 -12.719 1.331 1.00 95.19 214 ARG A C 1
ATOM 1668 O O . ARG A 1 214 ? -7.331 -13.147 1.061 1.00 95.19 214 ARG A O 1
ATOM 1675 N N . THR A 1 215 ? -8.997 -12.885 2.534 1.00 94.75 215 THR A N 1
ATOM 1676 C CA . THR A 1 215 ? -8.319 -13.555 3.655 1.00 94.75 215 THR A CA 1
ATOM 1677 C C . THR A 1 215 ? -7.983 -15.012 3.326 1.00 94.75 215 THR A C 1
ATOM 1679 O O . THR A 1 215 ? -6.869 -15.469 3.601 1.00 94.75 215 THR A O 1
ATOM 1682 N N . HIS A 1 216 ? -8.884 -15.738 2.655 1.00 95.75 216 HIS A N 1
ATOM 1683 C CA . HIS A 1 216 ? -8.597 -17.094 2.185 1.00 95.75 216 HIS A CA 1
ATOM 1684 C C . HIS A 1 216 ? -7.427 -17.118 1.189 1.00 95.75 216 HIS A C 1
ATOM 1686 O O . HIS A 1 216 ? -6.493 -17.907 1.360 1.00 95.75 216 HIS A O 1
ATOM 1692 N N . LEU A 1 217 ? -7.431 -16.232 0.188 1.00 95.56 217 LEU A N 1
ATOM 1693 C CA . LEU A 1 217 ? -6.360 -16.141 -0.810 1.00 95.56 217 LEU A CA 1
ATOM 1694 C C . LEU A 1 217 ? -5.010 -15.792 -0.181 1.00 95.56 217 LEU A C 1
ATOM 1696 O O . LEU A 1 217 ? -4.014 -16.451 -0.482 1.00 95.56 217 LEU A O 1
ATOM 1700 N N . LEU A 1 218 ? -4.980 -14.824 0.736 1.00 94.75 218 LEU A N 1
ATOM 1701 C CA . LEU A 1 218 ? -3.763 -14.427 1.444 1.00 94.75 218 LEU A CA 1
ATOM 1702 C C . LEU A 1 218 ? -3.199 -15.570 2.291 1.00 94.75 218 LEU A C 1
ATOM 1704 O O . LEU A 1 218 ? -1.993 -15.800 2.266 1.00 94.75 218 LEU A O 1
ATOM 1708 N N . SER A 1 219 ? -4.051 -16.338 2.979 1.00 94.25 219 SER A N 1
ATOM 1709 C CA . SER A 1 219 ? -3.591 -17.485 3.775 1.00 94.25 219 SER A CA 1
ATOM 1710 C C . SER A 1 219 ? -3.002 -18.612 2.920 1.00 94.25 219 SER A C 1
ATOM 1712 O O . SER A 1 219 ? -2.038 -19.261 3.322 1.00 94.25 219 SER A O 1
ATOM 1714 N N . ARG A 1 220 ? -3.560 -18.843 1.725 1.00 95.19 220 ARG A N 1
ATOM 1715 C CA . ARG A 1 220 ? -3.163 -19.951 0.851 1.00 95.19 220 ARG A CA 1
ATOM 1716 C C . ARG A 1 220 ? -2.003 -19.604 -0.076 1.00 95.19 220 ARG A C 1
ATOM 1718 O O . ARG A 1 220 ? -1.196 -20.479 -0.376 1.00 95.19 220 ARG A O 1
ATOM 1725 N N . ASN A 1 221 ? -1.958 -18.376 -0.589 1.00 92.31 221 ASN A N 1
ATOM 1726 C CA . ASN A 1 221 ? -1.062 -18.004 -1.681 1.00 92.31 221 ASN A CA 1
ATOM 1727 C C . ASN A 1 221 ? -0.534 -16.565 -1.573 1.00 92.31 221 ASN A C 1
ATOM 1729 O O . ASN A 1 221 ? -0.411 -15.858 -2.574 1.00 92.31 221 ASN A O 1
ATOM 1733 N N . ARG A 1 222 ? -0.185 -16.142 -0.350 1.00 93.31 222 ARG A N 1
ATOM 1734 C CA . ARG A 1 222 ? 0.403 -14.830 -0.043 1.00 93.31 222 ARG A CA 1
ATOM 1735 C C . ARG A 1 222 ? 1.436 -14.357 -1.066 1.00 93.31 222 ARG A C 1
ATOM 1737 O O . ARG A 1 222 ? 1.345 -13.230 -1.539 1.00 93.31 222 ARG A O 1
ATOM 1744 N N . SER A 1 223 ? 2.414 -15.207 -1.381 1.00 91.88 223 SER A N 1
ATOM 1745 C CA . SER A 1 223 ? 3.547 -14.875 -2.254 1.00 91.88 223 SER A CA 1
ATOM 1746 C C . SER A 1 223 ? 3.147 -14.603 -3.702 1.00 91.88 223 SER A C 1
ATOM 1748 O O . SER A 1 223 ? 3.919 -13.999 -4.433 1.00 91.88 223 SER A O 1
ATOM 1750 N N . SER A 1 224 ? 1.958 -15.037 -4.129 1.00 91.06 224 SER A N 1
ATOM 1751 C CA . SER A 1 224 ? 1.415 -14.700 -5.447 1.00 91.06 224 SER A CA 1
ATOM 1752 C C . SER A 1 224 ? 0.587 -13.415 -5.429 1.00 91.06 224 SER A C 1
ATOM 1754 O O . SER A 1 224 ? 0.427 -12.799 -6.480 1.00 91.06 224 SER A O 1
ATOM 1756 N N . CYS A 1 225 ? 0.071 -13.008 -4.266 1.00 93.69 225 CYS A N 1
ATOM 1757 C CA . CYS A 1 225 ? -0.795 -11.836 -4.121 1.00 93.69 225 CYS A CA 1
ATOM 1758 C C . CYS A 1 225 ? -0.017 -10.558 -3.792 1.00 93.69 225 CYS A C 1
ATOM 1760 O O . CYS A 1 225 ? -0.365 -9.490 -4.288 1.00 93.69 225 CYS A O 1
ATOM 1762 N N . ILE A 1 226 ? 1.016 -10.660 -2.952 1.00 95.06 226 ILE A N 1
ATOM 1763 C CA . ILE A 1 226 ? 1.780 -9.514 -2.452 1.00 95.06 226 ILE A CA 1
ATOM 1764 C C . ILE A 1 226 ? 3.194 -9.558 -3.017 1.00 95.06 226 ILE A C 1
ATOM 1766 O O . ILE A 1 226 ? 3.915 -10.536 -2.821 1.00 95.06 226 ILE A O 1
ATOM 1770 N N . HIS A 1 227 ? 3.591 -8.464 -3.662 1.00 94.94 227 HIS A N 1
ATOM 1771 C CA . HIS A 1 227 ? 4.902 -8.281 -4.279 1.00 94.94 227 HIS A CA 1
ATOM 1772 C C . HIS A 1 227 ? 5.497 -6.955 -3.841 1.00 94.94 227 HIS A C 1
ATOM 1774 O O . HIS A 1 227 ? 4.798 -5.946 -3.792 1.00 94.94 227 HIS A O 1
ATOM 1780 N N . LEU A 1 228 ? 6.781 -6.965 -3.501 1.00 94.00 228 LEU A N 1
ATOM 1781 C CA . LEU A 1 228 ? 7.464 -5.849 -2.855 1.00 94.00 228 LEU A CA 1
ATOM 1782 C C . LEU A 1 228 ? 8.898 -5.774 -3.373 1.00 94.00 228 LEU A C 1
ATOM 1784 O O . LEU A 1 228 ? 9.556 -6.806 -3.524 1.00 94.00 228 LEU A O 1
ATOM 1788 N N . THR A 1 229 ? 9.393 -4.565 -3.594 1.00 91.88 229 THR A N 1
ATOM 1789 C CA . THR A 1 229 ? 10.826 -4.276 -3.685 1.00 91.88 229 THR A CA 1
ATOM 1790 C C . THR A 1 229 ? 11.355 -3.843 -2.311 1.00 91.88 229 THR A C 1
ATOM 1792 O O . THR A 1 229 ? 10.568 -3.387 -1.474 1.00 91.88 229 THR A O 1
ATOM 1795 N N . PRO A 1 230 ? 12.668 -3.969 -2.040 1.00 85.44 230 PRO A N 1
ATOM 1796 C CA . PRO A 1 230 ? 13.253 -3.583 -0.751 1.00 85.44 230 PRO A CA 1
ATOM 1797 C C . PRO A 1 230 ? 12.975 -2.127 -0.352 1.00 85.44 230 PRO A C 1
ATOM 1799 O O . PRO A 1 230 ? 12.770 -1.842 0.822 1.00 85.44 230 PRO A O 1
ATOM 1802 N N . ASP A 1 231 ? 12.889 -1.229 -1.331 1.00 86.06 231 ASP A N 1
ATOM 1803 C CA . ASP A 1 231 ? 12.708 0.208 -1.097 1.00 86.06 231 ASP A CA 1
ATOM 1804 C C . ASP A 1 231 ? 11.232 0.601 -0.868 1.00 86.06 231 ASP A C 1
ATOM 1806 O O . ASP A 1 231 ? 10.924 1.738 -0.523 1.00 86.06 231 ASP A O 1
ATOM 1810 N N . SER A 1 232 ? 10.296 -0.344 -1.024 1.00 91.56 232 SER A N 1
ATOM 1811 C CA . SER A 1 232 ? 8.852 -0.066 -1.025 1.00 91.56 232 SER A CA 1
ATOM 1812 C C . SER A 1 232 ? 8.188 -0.020 0.357 1.00 91.56 232 SER A C 1
ATOM 1814 O O . SER A 1 232 ? 7.019 0.361 0.462 1.00 91.56 232 SER A O 1
ATOM 1816 N N . GLU A 1 233 ? 8.889 -0.407 1.426 1.00 91.12 233 GLU A N 1
ATOM 1817 C CA . GLU A 1 233 ? 8.291 -0.596 2.757 1.00 91.12 233 GLU A CA 1
ATOM 1818 C C . GLU A 1 233 ? 7.709 0.705 3.338 1.00 91.12 233 GLU A C 1
ATOM 1820 O O . GLU A 1 233 ? 6.605 0.714 3.893 1.00 91.12 233 GLU A O 1
ATOM 1825 N N . SER A 1 234 ? 8.415 1.824 3.156 1.00 91.81 234 SER A N 1
ATOM 1826 C CA . SER A 1 234 ? 7.975 3.150 3.606 1.00 91.81 234 SER A CA 1
ATOM 1827 C C . SER A 1 234 ? 6.663 3.567 2.936 1.00 91.81 234 SER A C 1
ATOM 1829 O O . SER A 1 234 ? 5.719 3.947 3.633 1.00 91.81 234 SER A O 1
ATOM 1831 N N . ALA A 1 235 ? 6.575 3.407 1.615 1.00 94.19 235 ALA A N 1
ATOM 1832 C CA . ALA A 1 235 ? 5.391 3.721 0.824 1.00 94.19 235 ALA A CA 1
ATOM 1833 C C . ALA A 1 235 ? 4.210 2.791 1.153 1.00 94.19 235 ALA A C 1
ATOM 1835 O O . ALA A 1 235 ? 3.060 3.223 1.200 1.00 94.19 235 ALA A O 1
ATOM 1836 N N . CYS A 1 236 ? 4.474 1.514 1.453 1.00 95.06 236 CYS A N 1
ATOM 1837 C CA . CYS A 1 236 ? 3.436 0.585 1.905 1.00 95.06 236 CYS A CA 1
ATOM 1838 C C . CYS A 1 236 ? 2.815 1.020 3.240 1.00 95.06 236 CYS A C 1
ATOM 1840 O O . CYS A 1 236 ? 1.606 0.886 3.439 1.00 95.06 236 CYS A O 1
ATOM 1842 N N . ARG A 1 237 ? 3.636 1.530 4.164 1.00 93.75 237 ARG A N 1
ATOM 1843 C CA . ARG A 1 237 ? 3.168 2.031 5.460 1.00 93.75 237 ARG A CA 1
ATOM 1844 C C . ARG A 1 237 ? 2.408 3.349 5.321 1.00 93.75 237 ARG A C 1
ATOM 1846 O O . ARG A 1 237 ? 1.397 3.518 5.994 1.00 93.75 237 ARG A O 1
ATOM 1853 N N . GLU A 1 238 ? 2.864 4.247 4.452 1.00 95.12 238 GLU A N 1
ATOM 1854 C CA . GLU A 1 238 ? 2.134 5.472 4.103 1.00 95.12 238 GLU A CA 1
ATOM 1855 C C . GLU A 1 238 ? 0.738 5.139 3.561 1.00 95.12 238 GLU A C 1
ATOM 1857 O O . GLU A 1 238 ? -0.259 5.611 4.105 1.00 95.12 238 GLU A O 1
ATOM 1862 N N . LEU A 1 239 ? 0.648 4.221 2.591 1.00 96.00 239 LEU A N 1
ATOM 1863 C CA . LEU A 1 239 ? -0.629 3.768 2.034 1.00 96.00 239 LEU A CA 1
ATOM 1864 C C . LEU A 1 239 ? -1.580 3.230 3.114 1.00 96.00 239 LEU A C 1
ATOM 1866 O O . LEU A 1 239 ? -2.760 3.572 3.123 1.00 96.00 239 LEU A O 1
ATOM 1870 N N . LEU A 1 240 ? -1.079 2.402 4.037 1.00 96.25 240 LEU A N 1
ATOM 1871 C CA . LEU A 1 240 ? -1.886 1.880 5.142 1.00 96.25 240 LEU A CA 1
ATOM 1872 C C . LEU A 1 240 ? -2.441 3.007 6.027 1.00 96.25 240 LEU A C 1
ATOM 1874 O O . LEU A 1 240 ? -3.601 2.950 6.435 1.00 96.25 240 LEU A O 1
ATOM 1878 N N . GLN A 1 241 ? -1.634 4.024 6.330 1.00 95.69 241 GLN A N 1
ATOM 1879 C CA . GLN A 1 241 ? -2.046 5.151 7.170 1.00 95.69 241 GLN A CA 1
ATOM 1880 C C . GLN A 1 241 ? -3.102 6.026 6.484 1.00 95.69 241 GLN A C 1
ATOM 1882 O O . GLN A 1 241 ? -4.077 6.419 7.135 1.00 95.69 241 GLN A O 1
ATOM 1887 N N . GLU A 1 242 ? -2.943 6.277 5.185 1.00 96.12 242 GLU A N 1
ATOM 1888 C CA . GLU A 1 242 ? -3.909 7.020 4.370 1.00 96.12 242 GLU A CA 1
ATOM 1889 C C . GLU A 1 242 ? -5.247 6.284 4.282 1.00 96.12 242 GLU A C 1
ATOM 1891 O O . GLU A 1 242 ? -6.295 6.844 4.605 1.00 96.12 242 GLU A O 1
ATOM 1896 N N . ILE A 1 243 ? -5.215 4.988 3.962 1.00 96.88 243 ILE A N 1
ATOM 1897 C CA . ILE A 1 243 ? -6.415 4.146 3.906 1.00 96.88 243 ILE A CA 1
ATOM 1898 C C . ILE A 1 243 ? -7.111 4.097 5.262 1.00 96.88 243 ILE A C 1
ATOM 1900 O O . ILE A 1 243 ? -8.326 4.267 5.344 1.00 96.88 243 ILE A O 1
ATOM 1904 N N . ALA A 1 244 ? -6.362 3.890 6.345 1.00 96.50 244 ALA A N 1
ATOM 1905 C CA . ALA A 1 244 ? -6.952 3.822 7.673 1.00 96.50 244 ALA A CA 1
ATOM 1906 C C . ALA A 1 244 ? -7.633 5.145 8.061 1.00 96.50 244 ALA A C 1
ATOM 1908 O O . ALA A 1 244 ? -8.711 5.135 8.654 1.00 96.50 244 ALA A O 1
ATOM 1909 N N . SER A 1 245 ? -7.027 6.280 7.705 1.00 96.00 245 SER A N 1
ATOM 1910 C CA . SER A 1 245 ? -7.602 7.608 7.944 1.00 96.00 245 SER A CA 1
ATOM 1911 C C . SER A 1 245 ? -8.863 7.826 7.113 1.00 96.00 245 SER A C 1
ATOM 1913 O O . SER A 1 245 ? -9.893 8.210 7.668 1.00 96.00 245 SER A O 1
ATOM 1915 N N . TYR A 1 246 ? -8.818 7.476 5.829 1.00 96.81 246 TYR A N 1
ATOM 1916 C CA . TYR A 1 246 ? -9.956 7.567 4.924 1.00 96.81 246 TYR A CA 1
ATOM 1917 C C . TYR A 1 246 ? -11.145 6.710 5.376 1.00 96.81 246 TYR A C 1
ATOM 1919 O O . TYR A 1 246 ? -12.270 7.201 5.459 1.00 96.81 246 TYR A O 1
ATOM 1927 N N . LEU A 1 247 ? -10.909 5.439 5.717 1.00 96.62 247 LEU A N 1
ATOM 1928 C CA . LEU A 1 247 ? -11.966 4.514 6.131 1.00 96.62 247 LEU A CA 1
ATOM 1929 C C . LEU A 1 247 ? -12.663 4.976 7.413 1.00 96.62 247 LEU A C 1
ATOM 1931 O O .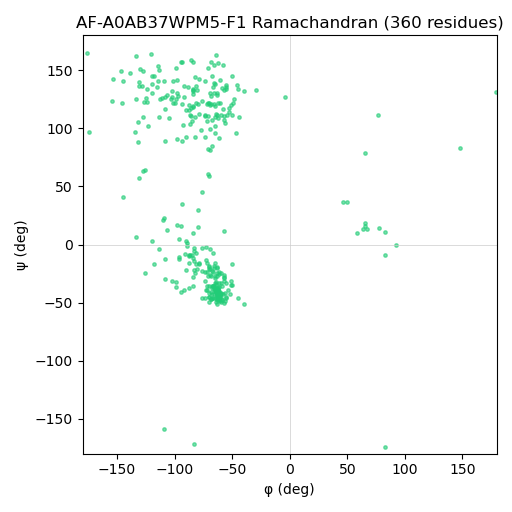 LEU A 1 247 ? -13.884 4.872 7.520 1.00 96.62 247 LEU A O 1
ATOM 1935 N N . VAL A 1 248 ? -11.912 5.508 8.380 1.00 96.38 248 VAL A N 1
ATOM 1936 C CA . VAL A 1 248 ? -12.494 6.044 9.619 1.00 96.38 248 VAL A CA 1
ATOM 1937 C C . VAL A 1 248 ? -13.264 7.342 9.356 1.00 96.38 248 VAL A C 1
ATOM 1939 O O . VAL A 1 248 ? -14.306 7.558 9.971 1.00 96.38 248 VAL A O 1
ATOM 1942 N N . GLU A 1 249 ? -12.795 8.191 8.438 1.00 95.31 249 GLU A N 1
ATOM 1943 C CA . GLU A 1 249 ? -13.476 9.439 8.073 1.00 95.31 249 GLU A CA 1
ATOM 1944 C C . GLU A 1 249 ? -14.784 9.190 7.302 1.00 95.31 249 GLU A C 1
ATOM 1946 O O . GLU A 1 249 ? -15.825 9.737 7.666 1.00 95.31 249 GLU A O 1
ATOM 1951 N N . GLN A 1 250 ? -14.756 8.346 6.265 1.00 94.56 250 GLN A N 1
ATOM 1952 C CA . GLN A 1 250 ? -15.917 8.092 5.400 1.00 94.56 250 GLN A CA 1
ATOM 1953 C C . GLN A 1 250 ? -16.880 7.043 5.965 1.00 94.56 250 GLN A C 1
ATOM 1955 O O . GLN A 1 250 ? -18.084 7.067 5.692 1.00 94.56 250 GLN A O 1
ATOM 1960 N N . HIS A 1 251 ? -16.379 6.109 6.775 1.00 94.62 251 HIS A N 1
ATOM 1961 C CA . HIS A 1 251 ? -17.163 5.007 7.326 1.00 94.62 251 HIS A CA 1
ATOM 1962 C C . HIS A 1 251 ? -16.973 4.850 8.848 1.00 94.62 251 HIS A C 1
ATOM 1964 O O . HIS A 1 251 ? -16.677 3.747 9.321 1.00 94.62 251 HIS A O 1
ATOM 1970 N N . PRO A 1 252 ? -17.250 5.897 9.655 1.00 95.31 252 PRO A N 1
ATOM 1971 C CA . PRO A 1 252 ? -17.002 5.897 11.105 1.00 95.31 252 PRO A CA 1
ATOM 1972 C C . PRO A 1 252 ? -17.813 4.846 11.882 1.00 95.31 252 PRO A C 1
ATOM 1974 O O . PRO A 1 252 ? -17.454 4.470 12.993 1.00 95.31 252 PRO A O 1
ATOM 1977 N N . ASN A 1 253 ? -18.914 4.353 11.305 1.00 95.00 253 ASN A N 1
ATOM 1978 C CA . ASN A 1 253 ? -19.726 3.285 11.899 1.00 95.00 253 ASN A CA 1
ATOM 1979 C C . ASN A 1 253 ? -19.151 1.878 11.648 1.00 95.00 253 ASN A C 1
ATOM 1981 O O . ASN A 1 253 ? -19.583 0.923 12.288 1.00 95.00 253 ASN A O 1
ATOM 1985 N N . LYS A 1 254 ? -18.239 1.738 10.678 1.00 96.00 254 LYS A N 1
ATOM 1986 C CA . LYS A 1 254 ? -17.645 0.462 10.248 1.00 96.00 254 LYS A CA 1
ATOM 1987 C C . LYS A 1 254 ? -16.180 0.347 10.676 1.00 96.00 254 LYS A C 1
ATOM 1989 O O . LYS A 1 254 ? -15.718 -0.761 10.928 1.00 96.00 254 LYS A O 1
ATOM 1994 N N . PHE A 1 255 ? -15.471 1.469 10.792 1.00 97.62 255 PHE A N 1
ATOM 1995 C CA . PHE A 1 255 ? -14.063 1.510 11.178 1.00 97.62 255 PHE A CA 1
ATOM 1996 C C . PHE A 1 255 ? -13.834 2.526 12.290 1.00 97.62 255 PHE A C 1
ATOM 1998 O O . PHE A 1 255 ? -14.383 3.626 12.266 1.00 97.62 255 PHE A O 1
ATOM 2005 N N . SER A 1 256 ? -12.992 2.169 13.258 1.00 97.50 256 SER A N 1
ATOM 2006 C CA . SER A 1 256 ? -12.634 3.053 14.366 1.00 97.50 256 SER A CA 1
ATOM 2007 C C . SER A 1 256 ? -11.146 2.972 14.691 1.00 97.50 256 SER A C 1
ATOM 2009 O O . SER A 1 256 ? -10.518 1.920 14.566 1.00 97.50 256 SER A O 1
ATOM 2011 N N . PHE A 1 257 ? -10.561 4.087 15.132 1.00 97.19 257 PHE A N 1
ATOM 2012 C CA . PHE A 1 257 ? -9.214 4.062 15.696 1.00 97.19 257 PHE A CA 1
ATOM 2013 C C . PHE A 1 257 ? -9.249 3.619 17.155 1.00 97.19 257 PHE A C 1
ATOM 2015 O O . PHE A 1 257 ? -10.065 4.094 17.950 1.00 97.19 257 PHE A O 1
ATOM 2022 N N . LYS A 1 258 ? -8.311 2.747 17.525 1.00 94.88 258 LYS A N 1
ATOM 2023 C CA . LYS A 1 258 ? -8.080 2.326 18.906 1.00 94.88 258 LYS A CA 1
ATOM 2024 C C . LYS A 1 258 ? -6.621 2.505 19.278 1.00 94.88 258 LYS A C 1
ATOM 2026 O O . LYS A 1 258 ? -5.729 2.382 18.447 1.00 94.88 258 LYS A O 1
ATOM 2031 N N . THR A 1 259 ? -6.386 2.773 20.555 1.00 93.56 259 THR A N 1
ATOM 2032 C CA . THR A 1 259 ? -5.037 2.811 21.113 1.00 93.56 259 THR A CA 1
ATOM 2033 C C . THR A 1 259 ? -4.849 1.589 21.994 1.00 93.56 259 THR A C 1
ATOM 2035 O O . THR A 1 259 ? -5.526 1.445 23.013 1.00 93.56 259 THR A O 1
ATOM 2038 N N . LYS A 1 260 ? -3.918 0.716 21.616 1.00 89.62 260 LYS A N 1
ATOM 2039 C CA . LYS A 1 260 ? -3.521 -0.468 22.386 1.00 89.62 260 LYS A CA 1
ATOM 2040 C C . LYS A 1 260 ? -2.025 -0.402 22.623 1.00 89.62 260 LYS A C 1
ATOM 2042 O O . LYS A 1 260 ? -1.274 -0.055 21.725 1.00 89.62 260 LYS A O 1
ATOM 2047 N N . HIS A 1 261 ? -1.583 -0.657 23.852 1.00 88.50 261 HIS A N 1
ATOM 2048 C CA . HIS A 1 261 ? -0.154 -0.653 24.200 1.00 88.50 261 HIS A CA 1
ATOM 2049 C C . HIS A 1 261 ? 0.621 0.599 23.728 1.00 88.50 261 HIS A C 1
ATOM 2051 O O . HIS A 1 261 ? 1.789 0.511 23.368 1.00 88.50 261 HIS A O 1
ATOM 2057 N N . ARG A 1 262 ? -0.024 1.779 23.763 1.00 88.62 262 ARG A N 1
ATOM 2058 C CA . ARG A 1 262 ? 0.513 3.074 23.282 1.00 88.62 262 ARG A CA 1
ATOM 2059 C C . ARG A 1 262 ? 0.770 3.154 21.771 1.00 88.62 262 ARG A C 1
ATOM 2061 O O . ARG A 1 262 ? 1.459 4.071 21.339 1.00 88.62 262 ARG A O 1
ATOM 2068 N N . ARG A 1 263 ? 0.208 2.238 20.989 1.00 90.44 263 ARG A N 1
ATOM 2069 C CA . ARG A 1 263 ? 0.268 2.228 19.528 1.00 90.44 263 ARG A CA 1
ATOM 2070 C C . ARG A 1 263 ? -1.115 2.464 18.942 1.00 90.44 263 ARG A C 1
ATOM 2072 O O . ARG A 1 263 ? -2.125 2.130 19.574 1.00 90.44 263 ARG A O 1
ATOM 2079 N N . LYS A 1 264 ? -1.157 3.071 17.756 1.00 92.81 264 LYS A N 1
ATOM 2080 C CA . LYS A 1 264 ? -2.394 3.323 17.015 1.00 92.81 264 LYS A CA 1
ATOM 2081 C C . LYS A 1 264 ? -2.789 2.084 16.214 1.00 92.81 264 LYS A C 1
ATOM 2083 O O . LYS A 1 264 ? -1.959 1.483 15.537 1.00 92.81 264 LYS A O 1
ATOM 2088 N N . HIS A 1 265 ? -4.060 1.728 16.299 1.00 94.69 265 HIS A N 1
ATOM 2089 C CA . HIS A 1 265 ? -4.659 0.594 15.617 1.00 94.69 265 HIS A CA 1
ATOM 2090 C C . HIS A 1 265 ? -5.927 1.024 14.882 1.00 94.69 265 HIS A C 1
ATOM 2092 O O . HIS A 1 265 ? -6.627 1.937 15.330 1.00 94.69 265 HIS A O 1
ATOM 2098 N N . ILE A 1 266 ? -6.245 0.337 13.790 1.00 96.19 266 ILE A N 1
ATOM 2099 C CA . ILE A 1 266 ? -7.549 0.389 13.133 1.00 96.19 266 ILE A CA 1
ATOM 2100 C C . ILE A 1 266 ? -8.339 -0.872 13.480 1.00 96.19 266 ILE A C 1
ATOM 2102 O O . ILE A 1 266 ? -7.877 -1.992 13.275 1.00 96.19 266 ILE A O 1
ATOM 2106 N N . LEU A 1 267 ? -9.543 -0.681 14.013 1.00 96.94 267 LEU A N 1
ATOM 2107 C CA . LEU A 1 267 ? -10.509 -1.746 14.227 1.00 96.94 267 LEU A CA 1
ATOM 2108 C C . LEU A 1 267 ? -11.527 -1.740 13.093 1.00 96.94 267 LEU A C 1
ATOM 2110 O O . LEU A 1 267 ? -12.211 -0.740 12.866 1.00 96.94 267 LEU A O 1
ATOM 2114 N N . ASN A 1 268 ? -11.670 -2.890 12.450 1.00 96.31 268 ASN A N 1
ATOM 2115 C CA . ASN A 1 268 ? -12.788 -3.191 11.578 1.00 96.31 268 ASN A CA 1
ATOM 2116 C C . ASN A 1 268 ? -13.960 -3.707 12.428 1.00 96.31 268 ASN A C 1
ATOM 2118 O O . ASN A 1 268 ? -13.929 -4.828 12.932 1.00 96.31 268 ASN A O 1
ATOM 2122 N N . GLU A 1 269 ? -15.004 -2.901 12.618 1.00 96.19 269 GLU A N 1
ATOM 2123 C CA . GLU A 1 269 ? -16.167 -3.283 13.434 1.00 96.19 269 GLU A CA 1
ATOM 2124 C C . GLU A 1 269 ? -17.002 -4.391 12.773 1.00 96.19 269 GLU A C 1
ATOM 2126 O O . GLU A 1 269 ? -17.721 -5.111 13.469 1.00 96.19 269 GLU A O 1
ATOM 2131 N N . LEU A 1 270 ? -16.882 -4.561 11.451 1.00 94.69 270 LEU A N 1
ATOM 2132 C CA . LEU A 1 270 ? -17.609 -5.577 10.691 1.00 94.69 270 LEU A CA 1
ATOM 2133 C C . LEU A 1 270 ? -17.002 -6.973 10.883 1.00 94.69 270 LEU A C 1
ATOM 2135 O O . LEU A 1 270 ? -17.735 -7.929 11.131 1.00 94.69 270 LEU A O 1
ATOM 2139 N N . THR A 1 271 ? -15.673 -7.093 10.801 1.00 94.75 271 THR A N 1
ATOM 2140 C CA . THR A 1 271 ? -14.960 -8.381 10.949 1.00 94.75 271 THR A CA 1
ATOM 2141 C C . THR A 1 271 ? -14.428 -8.619 12.359 1.00 94.75 271 THR A C 1
ATOM 2143 O O . THR A 1 271 ? -14.055 -9.741 12.693 1.00 94.75 271 THR A O 1
ATOM 2146 N N . ARG A 1 272 ? -14.428 -7.580 13.205 1.00 95.19 272 ARG A N 1
ATOM 2147 C CA . ARG A 1 272 ? -13.807 -7.535 14.541 1.00 95.19 272 ARG A CA 1
ATOM 2148 C C . ARG A 1 272 ? -12.286 -7.685 14.541 1.00 95.19 272 ARG A C 1
ATOM 2150 O O . ARG A 1 272 ? -11.705 -7.876 15.609 1.00 95.19 272 ARG A O 1
ATOM 2157 N N . GLU A 1 273 ? -11.643 -7.574 13.385 1.00 93.75 273 GLU A N 1
ATOM 2158 C CA . GLU A 1 273 ? -10.187 -7.582 13.294 1.00 93.75 273 GLU A CA 1
ATOM 2159 C C . GLU A 1 273 ? -9.592 -6.229 13.664 1.00 93.75 273 GLU A C 1
ATOM 2161 O O . GLU A 1 273 ? -10.115 -5.169 13.318 1.00 93.75 273 GLU A O 1
ATOM 2166 N N . ASP A 1 274 ? -8.462 -6.286 14.351 1.00 93.69 274 ASP A N 1
ATOM 2167 C CA . ASP A 1 274 ? -7.740 -5.132 14.848 1.00 93.69 274 ASP A CA 1
ATOM 2168 C C . ASP A 1 274 ? -6.311 -5.184 14.312 1.00 93.69 274 ASP A C 1
ATOM 2170 O O . ASP A 1 274 ? -5.602 -6.167 14.536 1.00 93.69 274 ASP A O 1
ATOM 2174 N N . PHE A 1 275 ? -5.909 -4.133 13.604 1.00 93.75 275 PHE A N 1
ATOM 2175 C CA . PHE A 1 275 ? -4.599 -4.039 12.980 1.00 93.75 275 PHE A CA 1
ATOM 2176 C C . PHE A 1 275 ? -3.830 -2.846 13.528 1.00 93.75 275 PHE A C 1
ATOM 2178 O O . PHE A 1 275 ? -4.334 -1.724 13.562 1.00 93.75 275 PHE A O 1
ATOM 2185 N N . GLU A 1 276 ? -2.587 -3.084 13.929 1.00 93.00 276 GLU A N 1
ATOM 2186 C CA . GLU A 1 276 ? -1.648 -2.022 14.281 1.00 93.00 276 GLU A CA 1
ATOM 2187 C C . GLU A 1 276 ? -1.306 -1.169 13.039 1.00 93.00 276 GLU A C 1
ATOM 2189 O O . GLU A 1 276 ? -1.439 -1.639 11.913 1.00 93.00 276 GLU A O 1
ATOM 2194 N N . LEU A 1 277 ? -0.903 0.096 13.213 1.00 91.44 277 LEU A N 1
ATOM 2195 C CA . LEU A 1 277 ? -0.561 1.006 12.101 1.00 91.44 277 LEU A CA 1
ATOM 2196 C C . LEU A 1 277 ? 0.898 1.493 12.099 1.00 91.44 277 LEU A C 1
ATOM 2198 O O . LEU A 1 277 ? 1.353 2.046 11.097 1.00 91.44 277 LEU A O 1
ATOM 2202 N N . GLU A 1 278 ? 1.618 1.364 13.218 1.00 83.50 278 GLU A N 1
ATOM 2203 C CA . GLU A 1 278 ? 2.867 2.112 13.454 1.00 83.50 278 GLU A CA 1
ATOM 2204 C C . GLU A 1 278 ? 4.098 1.257 13.800 1.00 83.50 278 GLU A C 1
ATOM 2206 O O . GLU A 1 278 ? 5.211 1.728 13.579 1.00 83.50 278 GLU A O 1
ATOM 2211 N N . GLY A 1 279 ? 3.956 0.041 14.337 1.00 70.81 279 GLY A N 1
ATOM 2212 C CA . GLY A 1 279 ? 5.097 -0.798 14.732 1.00 70.81 279 GLY A CA 1
ATOM 2213 C C . GLY A 1 279 ? 5.323 -2.016 13.840 1.00 70.81 279 GLY A C 1
ATOM 2214 O O . GLY A 1 279 ? 4.914 -2.042 12.683 1.00 70.81 279 GLY A O 1
ATOM 2215 N N . GLY A 1 280 ? 6.027 -3.019 14.379 1.00 66.44 280 GLY A N 1
ATOM 2216 C CA . GLY A 1 280 ? 6.285 -4.299 13.713 1.00 66.44 280 GLY A CA 1
ATOM 2217 C C . GLY A 1 280 ? 4.986 -5.076 13.564 1.00 66.44 280 GLY A C 1
ATOM 2218 O O . GLY A 1 280 ? 4.629 -5.858 14.441 1.00 66.44 280 GLY A O 1
ATOM 2219 N N . LEU A 1 281 ? 4.251 -4.770 12.499 1.00 65.00 281 LEU A N 1
ATOM 2220 C CA . LEU A 1 281 ? 2.935 -5.319 12.227 1.00 65.00 281 LEU A CA 1
ATOM 2221 C C . LEU A 1 281 ? 2.992 -6.851 12.217 1.00 65.00 281 LEU A C 1
ATOM 2223 O O . LEU A 1 281 ? 3.865 -7.436 11.576 1.00 65.00 281 LEU A O 1
ATOM 2227 N N . GLU A 1 282 ? 2.017 -7.504 12.856 1.00 75.62 282 GLU A N 1
ATOM 2228 C CA . GLU A 1 282 ? 1.843 -8.964 12.757 1.00 75.62 282 GLU A CA 1
ATOM 2229 C C . GLU A 1 282 ? 1.678 -9.417 11.293 1.00 75.62 282 GLU A C 1
ATOM 2231 O O . GLU A 1 282 ? 2.065 -10.523 10.918 1.00 75.62 282 GLU A O 1
ATOM 2236 N N . ALA A 1 283 ? 1.133 -8.526 10.461 1.00 85.19 283 ALA A N 1
ATOM 2237 C CA . ALA A 1 283 ? 0.928 -8.688 9.032 1.00 85.19 283 ALA A CA 1
ATOM 2238 C C . ALA A 1 283 ? 1.520 -7.492 8.275 1.00 85.19 283 ALA A C 1
ATOM 2240 O O . ALA A 1 283 ? 1.302 -6.347 8.647 1.00 85.19 283 ALA A O 1
ATOM 2241 N N . HIS A 1 284 ? 2.229 -7.737 7.172 1.00 91.38 284 HIS A N 1
ATOM 2242 C CA . HIS A 1 284 ? 2.795 -6.667 6.332 1.00 91.38 284 HIS A CA 1
ATOM 2243 C C . HIS A 1 284 ? 1.742 -5.588 5.971 1.00 91.38 284 HIS A C 1
ATOM 2245 O O . HIS A 1 284 ? 0.599 -5.969 5.698 1.00 91.38 284 HIS A O 1
ATOM 2251 N N . PRO A 1 285 ? 2.086 -4.283 5.859 1.00 94.12 285 PRO A N 1
ATOM 2252 C CA . PRO A 1 285 ? 1.099 -3.224 5.619 1.00 94.12 285 PRO A CA 1
ATOM 2253 C C . PRO A 1 285 ? 0.167 -3.493 4.430 1.00 94.12 285 PRO A C 1
ATOM 2255 O O . PRO A 1 285 ? -1.042 -3.327 4.537 1.00 94.12 285 PRO A O 1
ATOM 2258 N N . LEU A 1 286 ? 0.708 -3.996 3.314 1.00 94.19 286 LEU A N 1
ATOM 2259 C CA . LEU A 1 286 ? -0.098 -4.352 2.136 1.00 94.19 286 LEU A CA 1
ATOM 2260 C C . LEU A 1 286 ? -1.081 -5.506 2.352 1.00 94.19 286 LEU A C 1
ATOM 2262 O O . LEU A 1 286 ? -2.092 -5.583 1.658 1.00 94.19 286 LEU A O 1
ATOM 2266 N N . GLU A 1 287 ? -0.787 -6.418 3.276 1.00 94.44 287 GLU A N 1
ATOM 2267 C CA . GLU A 1 287 ? -1.741 -7.457 3.650 1.00 94.44 287 GLU A CA 1
ATOM 2268 C C . GLU A 1 287 ? -2.902 -6.848 4.425 1.00 94.44 287 GLU A C 1
ATOM 2270 O O . GLU A 1 287 ? -4.055 -7.147 4.129 1.00 94.44 287 GLU A O 1
ATOM 2275 N N . VAL A 1 288 ? -2.595 -5.969 5.381 1.00 94.94 288 VAL A N 1
ATOM 2276 C CA . VAL A 1 288 ? -3.608 -5.251 6.157 1.00 94.94 288 VAL A CA 1
ATOM 2277 C C . VAL A 1 288 ? -4.494 -4.431 5.222 1.00 94.94 288 VAL A C 1
ATOM 2279 O O . VAL A 1 288 ? -5.713 -4.562 5.267 1.00 94.94 288 VAL A O 1
ATOM 2282 N N . VAL A 1 289 ? -3.895 -3.675 4.300 1.00 95.50 289 VAL A N 1
ATOM 2283 C CA . VAL A 1 289 ? -4.618 -2.928 3.260 1.00 95.50 289 VAL A CA 1
ATOM 2284 C C . VAL A 1 289 ? -5.521 -3.844 2.430 1.00 95.50 289 VAL A C 1
ATOM 2286 O O . VAL A 1 289 ? -6.696 -3.541 2.243 1.00 95.50 289 VAL A O 1
ATOM 2289 N N . ALA A 1 290 ? -5.015 -4.997 1.986 1.00 94.94 290 ALA A N 1
ATOM 2290 C CA . ALA A 1 290 ? -5.809 -5.942 1.204 1.00 94.94 290 ALA A CA 1
ATOM 2291 C C . ALA A 1 290 ? -6.954 -6.591 1.991 1.00 94.94 290 ALA A C 1
ATOM 2293 O O . ALA A 1 290 ? -7.910 -7.052 1.378 1.00 94.94 290 ALA A O 1
ATOM 2294 N N . ARG A 1 291 ? -6.875 -6.652 3.322 1.00 94.06 291 ARG A N 1
ATOM 2295 C CA . ARG A 1 291 ? -7.980 -7.121 4.170 1.00 94.06 291 ARG A CA 1
ATOM 2296 C C . ARG A 1 291 ? -8.987 -6.016 4.473 1.00 94.06 291 ARG A C 1
ATOM 2298 O O . ARG A 1 291 ? -10.181 -6.288 4.566 1.00 94.06 291 ARG A O 1
ATOM 2305 N N . LEU A 1 292 ? -8.515 -4.783 4.646 1.00 95.12 292 LEU A N 1
ATOM 2306 C CA . LEU A 1 292 ? -9.365 -3.636 4.953 1.00 95.12 292 LEU A CA 1
ATOM 2307 C C . LEU A 1 292 ? -10.209 -3.201 3.753 1.00 95.12 292 LEU A C 1
ATOM 2309 O O . LEU A 1 292 ? -11.361 -2.825 3.960 1.00 95.12 292 LEU A O 1
ATOM 2313 N N . CYS A 1 293 ? -9.670 -3.296 2.536 1.00 94.62 293 CYS A N 1
ATOM 2314 C CA . CYS A 1 293 ? -10.287 -2.791 1.307 1.00 94.62 293 CYS A CA 1
ATOM 2315 C C . CYS A 1 293 ? -10.661 -3.915 0.329 1.00 94.62 293 CYS A C 1
ATOM 2317 O O . CYS A 1 293 ? -10.039 -4.981 0.318 1.00 94.62 293 CYS A O 1
ATOM 2319 N N . GLY A 1 294 ? -11.663 -3.667 -0.521 1.00 91.62 294 GLY A N 1
ATOM 2320 C CA . GLY A 1 294 ? -12.075 -4.598 -1.580 1.00 91.62 294 GLY A CA 1
ATOM 2321 C C . GLY A 1 294 ? -11.191 -4.520 -2.830 1.00 91.62 294 GLY A C 1
ATOM 2322 O O . GLY A 1 294 ? -11.114 -5.479 -3.601 1.00 91.62 294 GLY A O 1
ATOM 2323 N N . GLU A 1 295 ? -10.499 -3.399 -2.999 1.00 92.81 295 GLU A N 1
ATOM 2324 C CA . GLU A 1 295 ? -9.682 -3.022 -4.143 1.00 92.81 295 GLU A CA 1
ATOM 2325 C C . GLU A 1 295 ? -8.257 -3.598 -4.069 1.00 92.81 295 GLU A C 1
ATOM 2327 O O . GLU A 1 295 ? -7.728 -3.918 -3.002 1.00 92.81 295 GLU A O 1
ATOM 2332 N N . ASP A 1 296 ? -7.618 -3.718 -5.232 1.00 94.00 296 ASP A N 1
ATOM 2333 C CA . ASP A 1 296 ? -6.213 -4.107 -5.365 1.00 94.00 296 ASP A CA 1
ATOM 2334 C C . ASP A 1 296 ? -5.337 -2.858 -5.549 1.00 94.00 296 ASP A C 1
ATOM 2336 O O . ASP A 1 296 ? -5.723 -1.920 -6.248 1.00 94.00 296 ASP A O 1
ATOM 2340 N N . PHE A 1 297 ? -4.143 -2.845 -4.947 1.00 94.81 297 PHE A N 1
ATOM 2341 C CA . PHE A 1 297 ? -3.265 -1.668 -4.935 1.00 94.81 297 PHE A CA 1
ATOM 2342 C C . PHE A 1 297 ? -1.935 -1.930 -5.642 1.00 94.81 297 PHE A C 1
ATOM 2344 O O . PHE A 1 297 ? -1.356 -3.018 -5.576 1.00 94.81 297 PHE A O 1
ATOM 2351 N N . MET A 1 298 ? -1.428 -0.889 -6.299 1.00 93.69 298 MET A N 1
ATOM 2352 C CA . MET A 1 298 ? -0.113 -0.8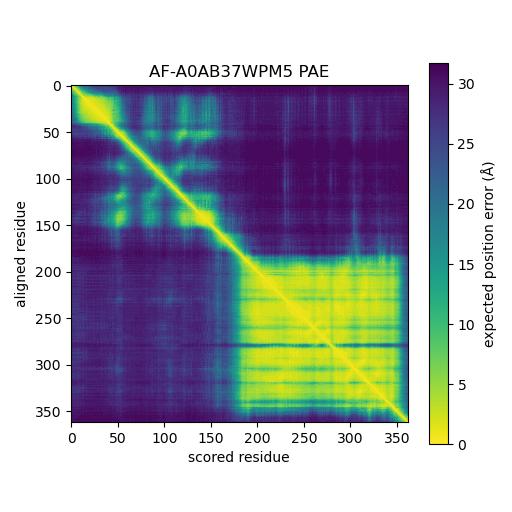37 -6.934 1.00 93.69 298 MET A CA 1
ATOM 2353 C C . MET A 1 298 ? 0.557 0.479 -6.543 1.00 93.69 298 MET A C 1
ATOM 2355 O O . MET A 1 298 ? -0.015 1.548 -6.744 1.00 93.69 298 MET A O 1
ATOM 2359 N N . ILE A 1 299 ? 1.760 0.392 -5.988 1.00 95.25 299 ILE A N 1
ATOM 2360 C CA . ILE A 1 299 ? 2.555 1.531 -5.542 1.00 95.25 299 ILE A CA 1
ATOM 2361 C C . ILE A 1 299 ? 3.642 1.800 -6.569 1.00 95.25 299 ILE A C 1
ATOM 2363 O O . ILE A 1 299 ? 4.433 0.919 -6.923 1.00 95.25 299 ILE A O 1
ATOM 2367 N N . TRP A 1 300 ? 3.680 3.051 -7.004 1.00 92.69 300 TRP A N 1
ATOM 2368 C CA . TRP A 1 300 ? 4.604 3.549 -8.000 1.00 92.69 300 TRP A CA 1
ATOM 2369 C C . TRP A 1 300 ? 5.520 4.582 -7.380 1.00 92.69 300 TRP A C 1
ATOM 2371 O O . TRP A 1 300 ? 5.056 5.490 -6.697 1.00 92.69 300 TRP A O 1
ATOM 2381 N N . GLU A 1 301 ? 6.806 4.487 -7.684 1.00 92.69 301 GLU A N 1
ATOM 2382 C CA . GLU A 1 301 ? 7.790 5.473 -7.257 1.00 92.69 301 GLU A CA 1
ATOM 2383 C C . GLU A 1 301 ? 8.463 6.103 -8.468 1.00 92.69 301 GLU A C 1
ATOM 2385 O O . GLU A 1 301 ? 8.786 5.431 -9.455 1.00 92.69 301 GLU A O 1
ATOM 2390 N N . ARG A 1 302 ? 8.656 7.421 -8.411 1.00 90.62 302 ARG A N 1
ATOM 2391 C CA . ARG A 1 302 ? 9.320 8.157 -9.478 1.00 90.62 302 ARG A CA 1
ATOM 2392 C C . ARG A 1 302 ? 10.826 8.121 -9.270 1.00 90.62 302 ARG A C 1
ATOM 2394 O O . ARG A 1 302 ? 11.342 8.700 -8.324 1.00 90.62 302 ARG A O 1
ATOM 2401 N N . SER A 1 303 ? 11.534 7.520 -10.216 1.00 87.88 303 SER A N 1
ATOM 2402 C CA . SER A 1 303 ? 12.993 7.515 -10.239 1.00 87.88 303 SER A CA 1
ATOM 2403 C C . SER A 1 303 ? 13.536 8.916 -10.533 1.00 87.88 303 SER A C 1
ATOM 2405 O O . SER A 1 303 ? 13.133 9.558 -11.508 1.00 87.88 303 SER A O 1
ATOM 2407 N N . GLU A 1 304 ? 14.482 9.391 -9.723 1.00 87.81 304 GLU A N 1
ATOM 2408 C CA . GLU A 1 304 ? 15.136 10.687 -9.945 1.00 87.81 304 GLU A CA 1
ATOM 2409 C C . GLU A 1 304 ? 16.016 10.691 -11.199 1.00 87.81 304 GLU A C 1
ATOM 2411 O O . GLU A 1 304 ? 16.025 11.678 -11.936 1.00 87.81 304 GLU A O 1
ATOM 2416 N N . SER A 1 305 ? 16.703 9.578 -11.472 1.00 84.06 305 SER A N 1
ATOM 2417 C CA . SER A 1 305 ? 17.649 9.448 -12.584 1.00 84.06 305 SER A CA 1
ATOM 2418 C C . SER A 1 305 ? 16.956 9.359 -13.940 1.00 84.06 305 SER A C 1
ATOM 2420 O O . SER A 1 305 ? 17.333 10.045 -14.883 1.00 84.06 305 SER A O 1
ATOM 2422 N N . THR A 1 306 ? 15.919 8.531 -14.044 1.00 83.75 306 THR A N 1
ATOM 2423 C CA . THR A 1 306 ? 15.213 8.295 -15.314 1.00 83.75 306 THR A CA 1
ATOM 2424 C C . THR A 1 306 ? 13.958 9.148 -15.471 1.00 83.75 306 THR A C 1
ATOM 2426 O O . THR A 1 306 ? 13.365 9.178 -16.546 1.00 83.75 306 THR A O 1
ATOM 2429 N N . ARG A 1 307 ? 13.515 9.819 -14.396 1.00 84.88 307 ARG A N 1
ATOM 2430 C CA . ARG A 1 307 ? 12.260 10.587 -14.310 1.00 84.88 307 ARG A CA 1
ATOM 2431 C C . ARG A 1 307 ? 10.987 9.778 -14.597 1.00 84.88 307 ARG A C 1
ATOM 2433 O O . ARG A 1 307 ? 9.914 10.382 -14.666 1.00 84.88 307 ARG A O 1
ATOM 2440 N N . MET A 1 308 ? 11.087 8.450 -14.696 1.00 84.94 308 MET A N 1
ATOM 2441 C CA . MET A 1 308 ? 9.986 7.515 -14.942 1.00 84.94 308 MET A CA 1
ATOM 2442 C C . MET A 1 308 ? 9.419 6.937 -13.638 1.00 84.94 308 MET A C 1
ATOM 2444 O O . MET A 1 308 ? 10.098 6.899 -12.614 1.00 84.94 308 MET A O 1
ATOM 2448 N N . TRP A 1 309 ? 8.169 6.473 -13.688 1.00 89.75 309 TRP A N 1
ATOM 2449 C CA . TRP A 1 309 ? 7.488 5.798 -12.578 1.00 89.75 309 TRP A CA 1
ATOM 2450 C C . TRP A 1 309 ? 7.682 4.289 -12.659 1.00 89.75 309 TRP A C 1
ATOM 2452 O O . TRP A 1 309 ? 7.350 3.711 -13.693 1.00 89.75 309 TRP A O 1
ATOM 2462 N N . TYR A 1 310 ? 8.162 3.665 -11.584 1.00 92.19 310 TYR A N 1
ATOM 2463 C CA . TYR A 1 310 ? 8.427 2.229 -11.485 1.00 92.19 310 TYR A CA 1
ATOM 2464 C C . TYR A 1 310 ? 7.510 1.562 -10.469 1.00 92.19 310 TYR A C 1
ATOM 2466 O O . TYR A 1 310 ? 7.246 2.126 -9.409 1.00 92.19 310 TYR A O 1
ATOM 2474 N N . LEU A 1 311 ? 7.040 0.358 -10.793 1.00 93.88 311 LEU A N 1
ATOM 2475 C CA . LEU A 1 311 ? 6.209 -0.430 -9.889 1.00 93.88 311 LEU A CA 1
ATOM 2476 C C . LEU A 1 311 ? 7.076 -1.007 -8.765 1.00 93.88 311 LEU A C 1
ATOM 2478 O O . LEU A 1 311 ? 7.881 -1.907 -9.012 1.00 93.88 311 LEU A O 1
ATOM 2482 N N . GLN A 1 312 ? 6.893 -0.509 -7.545 1.00 95.56 312 GLN A N 1
ATOM 2483 C CA . GLN A 1 312 ? 7.686 -0.912 -6.380 1.00 95.56 312 GLN A CA 1
ATOM 2484 C C . GLN A 1 312 ? 6.979 -1.947 -5.514 1.00 95.56 312 GLN A C 1
ATOM 2486 O O . GLN A 1 312 ? 7.596 -2.856 -4.970 1.00 95.56 312 GLN A O 1
ATOM 2491 N N . ALA A 1 313 ? 5.665 -1.834 -5.392 1.00 96.81 313 ALA A N 1
ATOM 2492 C CA . ALA A 1 313 ? 4.890 -2.698 -4.522 1.00 96.81 313 ALA A CA 1
ATOM 2493 C C . ALA A 1 313 ? 3.517 -2.953 -5.127 1.00 96.81 313 ALA A C 1
ATOM 2495 O O . ALA A 1 313 ? 2.962 -2.111 -5.831 1.00 96.81 313 ALA A O 1
ATOM 2496 N N . SER A 1 314 ? 2.950 -4.116 -4.847 1.00 95.62 314 SER A N 1
ATOM 2497 C CA . SER A 1 314 ? 1.601 -4.439 -5.270 1.00 95.62 314 SER A CA 1
ATOM 2498 C C . SER A 1 314 ? 0.954 -5.461 -4.349 1.00 95.62 314 SER A C 1
ATOM 2500 O O . SER A 1 314 ? 1.593 -6.403 -3.883 1.00 95.62 314 SER A O 1
ATOM 2502 N N . THR A 1 315 ? -0.340 -5.272 -4.116 1.00 95.88 315 THR A N 1
ATOM 2503 C CA . THR A 1 315 ? -1.231 -6.277 -3.550 1.00 95.88 315 THR A CA 1
ATOM 2504 C C . THR A 1 315 ? -2.371 -6.486 -4.536 1.00 95.88 315 THR A C 1
ATOM 2506 O O . THR A 1 315 ? -3.243 -5.636 -4.705 1.00 95.88 315 THR A O 1
ATOM 2509 N N . THR A 1 316 ? -2.292 -7.575 -5.297 1.00 94.44 316 THR A N 1
ATOM 2510 C CA . THR A 1 316 ? -3.244 -7.904 -6.362 1.00 94.44 316 THR A CA 1
ATOM 2511 C C . THR A 1 316 ? -3.755 -9.317 -6.148 1.00 94.44 316 THR A C 1
ATOM 2513 O O . THR A 1 316 ? -3.014 -10.290 -6.297 1.00 94.44 316 THR A O 1
ATOM 2516 N N . LEU A 1 317 ? -5.022 -9.429 -5.762 1.00 94.31 317 LEU A N 1
ATOM 2517 C CA . LEU A 1 317 ? -5.665 -10.695 -5.425 1.00 94.31 317 LEU A CA 1
ATOM 2518 C C . LEU A 1 317 ? -6.559 -11.175 -6.569 1.00 94.31 317 LEU A C 1
ATOM 2520 O O . LEU A 1 317 ? -6.657 -12.382 -6.796 1.00 94.31 317 LEU A O 1
ATOM 2524 N N . PHE A 1 318 ? -7.151 -10.246 -7.323 1.00 91.69 318 PHE A N 1
ATOM 2525 C CA . PHE A 1 318 ? -8.060 -10.539 -8.430 1.00 91.69 318 PHE A CA 1
ATOM 2526 C C . PHE A 1 318 ? -7.598 -9.854 -9.730 1.00 91.69 318 PHE A C 1
ATOM 2528 O O . PHE A 1 318 ? -8.301 -8.998 -10.273 1.00 91.69 318 PHE A O 1
ATOM 2535 N N . PRO A 1 319 ? -6.418 -10.218 -10.274 1.00 88.69 319 PRO A N 1
ATOM 2536 C CA . PRO A 1 319 ? -5.911 -9.610 -11.500 1.00 88.69 319 PRO A CA 1
ATOM 2537 C C . PRO A 1 319 ? -6.789 -9.957 -12.711 1.00 88.69 319 PRO A C 1
ATOM 2539 O O . PRO A 1 319 ? -7.122 -11.119 -12.952 1.00 88.69 319 PRO A O 1
ATOM 2542 N N . SER A 1 320 ? -7.087 -8.963 -13.550 1.00 80.69 320 SER A N 1
ATOM 2543 C CA . SER A 1 320 ? -7.824 -9.169 -14.804 1.00 80.69 320 SER A CA 1
ATOM 2544 C C . SER A 1 320 ? -6.867 -9.380 -15.974 1.00 80.69 320 SER A C 1
ATOM 2546 O O . SER A 1 320 ? -6.472 -8.438 -16.653 1.00 80.69 320 SER A O 1
ATOM 2548 N N . GLY A 1 321 ? -6.479 -10.630 -16.227 1.00 77.00 321 GLY A N 1
ATOM 2549 C CA . GLY A 1 321 ? -5.759 -10.991 -17.454 1.00 77.00 321 GLY A CA 1
ATOM 2550 C C . GLY A 1 321 ? -4.282 -10.634 -17.505 1.00 77.00 321 GLY A C 1
ATOM 2551 O O . GLY A 1 321 ? -3.680 -10.765 -18.568 1.00 77.00 321 GLY A O 1
ATOM 2552 N N . TYR A 1 322 ? -3.654 -10.297 -16.385 1.00 82.31 322 TYR A N 1
ATOM 2553 C CA . TYR A 1 322 ? -2.211 -10.078 -16.301 1.00 82.31 322 TYR A CA 1
ATOM 2554 C C . TYR A 1 322 ? -1.601 -10.793 -15.091 1.00 82.31 322 TYR A C 1
ATOM 2556 O O . TYR A 1 322 ? -2.298 -11.180 -14.158 1.00 82.31 322 TYR A O 1
ATOM 2564 N N . ILE A 1 323 ? -0.281 -10.974 -15.122 1.00 86.69 323 ILE A N 1
ATOM 2565 C CA . ILE A 1 323 ? 0.495 -11.521 -14.007 1.00 86.69 323 ILE A CA 1
ATOM 2566 C C . ILE A 1 323 ? 1.396 -10.400 -13.494 1.00 86.69 323 ILE A C 1
ATOM 2568 O O . ILE A 1 323 ? 2.339 -10.008 -14.181 1.00 86.69 323 ILE A O 1
ATOM 2572 N N . ILE A 1 324 ? 1.110 -9.882 -12.299 1.00 89.44 324 ILE A N 1
ATOM 2573 C CA . ILE A 1 324 ? 1.772 -8.682 -11.765 1.00 89.44 324 ILE A CA 1
ATOM 2574 C C . ILE A 1 324 ? 3.287 -8.854 -11.580 1.00 89.44 324 ILE A C 1
ATOM 2576 O O . ILE A 1 324 ? 4.051 -7.931 -11.850 1.00 89.44 324 ILE A O 1
ATOM 2580 N N . THR A 1 325 ? 3.748 -10.065 -11.248 1.00 89.44 325 THR A N 1
ATOM 2581 C CA . THR A 1 325 ? 5.182 -10.380 -11.094 1.00 89.44 325 THR A CA 1
ATOM 2582 C C . THR A 1 325 ? 5.997 -10.084 -12.344 1.00 89.44 325 THR A C 1
ATOM 2584 O O . THR A 1 325 ? 7.179 -9.771 -12.255 1.00 89.44 325 THR A O 1
ATOM 2587 N N . SER A 1 326 ? 5.368 -10.141 -13.520 1.00 88.62 326 SER A N 1
ATOM 2588 C CA . SER A 1 326 ? 6.025 -9.835 -14.788 1.00 88.62 326 SER A CA 1
ATOM 2589 C C . SER A 1 326 ? 6.355 -8.349 -14.947 1.00 88.62 326 SER A C 1
ATOM 2591 O O . SER A 1 326 ? 7.201 -8.021 -15.775 1.00 88.62 326 SER A O 1
ATOM 2593 N N . TYR A 1 327 ? 5.719 -7.469 -14.171 1.00 90.31 327 TYR A N 1
ATOM 2594 C CA . TYR A 1 327 ? 5.853 -6.015 -14.273 1.00 90.31 327 TYR A CA 1
ATOM 2595 C C . TYR A 1 327 ? 6.518 -5.377 -13.048 1.00 90.31 327 TYR A C 1
ATOM 2597 O O . TYR A 1 327 ? 6.783 -4.177 -13.061 1.00 90.31 327 TYR A O 1
ATOM 2605 N N . MET A 1 328 ? 6.832 -6.154 -12.007 1.00 92.50 328 MET A N 1
ATOM 2606 C CA . MET A 1 328 ? 7.537 -5.641 -10.829 1.00 92.50 328 MET A CA 1
ATOM 2607 C C . MET A 1 328 ? 8.880 -5.008 -11.214 1.00 92.50 328 MET A C 1
ATOM 2609 O O . MET A 1 328 ? 9.644 -5.569 -12.004 1.00 92.50 328 MET A O 1
ATOM 2613 N N . GLY A 1 329 ? 9.151 -3.815 -10.677 1.00 91.69 329 GLY A N 1
ATOM 2614 C CA . GLY A 1 329 ? 10.349 -3.029 -10.977 1.00 91.69 329 GLY A CA 1
ATOM 2615 C C . GLY A 1 329 ? 10.417 -2.505 -12.414 1.00 91.69 329 GLY A C 1
ATOM 2616 O O . GLY A 1 329 ? 11.486 -2.094 -12.867 1.00 91.69 329 GLY A O 1
ATOM 2617 N N . LYS A 1 330 ? 9.317 -2.548 -13.178 1.00 91.06 330 LYS A N 1
ATOM 2618 C CA . LYS A 1 330 ? 9.253 -2.015 -14.545 1.00 91.06 330 LYS A CA 1
ATOM 2619 C C . LYS A 1 330 ? 8.629 -0.624 -14.565 1.00 91.06 330 LYS A C 1
ATOM 2621 O O . LYS A 1 330 ? 7.811 -0.309 -13.697 1.00 91.06 330 LYS A O 1
ATOM 2626 N N . PRO A 1 331 ? 8.996 0.212 -15.552 1.00 90.06 331 PRO A N 1
ATOM 2627 C CA . PRO A 1 331 ? 8.379 1.512 -15.697 1.00 90.06 331 PRO A CA 1
ATOM 2628 C C . PRO A 1 331 ? 6.935 1.366 -16.189 1.00 90.06 331 PRO A C 1
ATOM 2630 O O . PRO A 1 331 ? 6.618 0.442 -16.942 1.00 90.06 331 PRO A O 1
ATOM 2633 N N . VAL A 1 332 ? 6.079 2.325 -15.836 1.00 86.56 332 VAL A N 1
ATOM 2634 C CA . VAL A 1 332 ? 4.652 2.342 -16.204 1.00 86.56 332 VAL A CA 1
ATOM 2635 C C . VAL A 1 332 ? 4.423 2.136 -17.705 1.00 86.56 332 VAL A C 1
ATOM 2637 O O . VAL A 1 332 ? 3.490 1.443 -18.099 1.00 86.56 332 VAL A O 1
ATOM 2640 N N . ASN A 1 333 ? 5.320 2.643 -18.556 1.00 83.62 333 ASN A N 1
ATOM 2641 C CA . ASN A 1 333 ? 5.213 2.503 -20.007 1.00 83.62 333 ASN A CA 1
ATOM 2642 C C . ASN A 1 333 ? 5.178 1.033 -20.467 1.00 83.62 333 ASN A C 1
ATOM 2644 O O . ASN A 1 333 ? 4.425 0.697 -21.376 1.00 83.62 333 ASN A O 1
ATOM 2648 N N . VAL A 1 334 ? 5.918 0.141 -19.796 1.00 85.88 334 VAL A N 1
ATOM 2649 C CA . VAL A 1 334 ? 5.919 -1.298 -20.116 1.00 85.88 334 VAL A CA 1
ATOM 2650 C C . VAL A 1 334 ? 4.565 -1.930 -19.808 1.00 85.88 334 VAL A C 1
ATOM 2652 O O . VAL A 1 334 ? 4.101 -2.784 -20.557 1.00 85.88 334 VAL A O 1
ATOM 2655 N N . MET A 1 335 ? 3.888 -1.494 -18.745 1.00 84.44 335 MET A N 1
ATOM 2656 C CA . MET A 1 335 ? 2.545 -1.995 -18.445 1.00 84.44 335 MET A CA 1
ATOM 2657 C C . MET A 1 335 ? 1.515 -1.546 -19.476 1.00 84.44 335 MET A C 1
ATOM 2659 O O . MET A 1 335 ? 0.524 -2.231 -19.691 1.00 84.44 335 MET A O 1
ATOM 2663 N N . VAL A 1 336 ? 1.744 -0.410 -20.123 1.00 79.81 336 VAL A N 1
ATOM 2664 C CA . VAL A 1 336 ? 0.756 0.198 -21.014 1.00 79.81 336 VAL A CA 1
ATOM 2665 C C . VAL A 1 336 ? 0.966 -0.196 -22.466 1.00 79.81 336 VAL A C 1
ATOM 2667 O O . VAL A 1 336 ? -0.001 -0.447 -23.181 1.00 79.81 336 VAL A O 1
ATOM 2670 N N . ARG A 1 337 ? 2.221 -0.250 -22.912 1.00 78.38 337 ARG A N 1
ATOM 2671 C CA . ARG A 1 337 ? 2.577 -0.514 -24.311 1.00 78.38 337 ARG A CA 1
ATOM 2672 C C . ARG A 1 337 ? 3.193 -1.895 -24.525 1.00 78.38 337 ARG A C 1
ATOM 2674 O O . ARG A 1 337 ? 3.275 -2.338 -25.666 1.00 78.38 337 ARG A O 1
ATOM 2681 N N . GLY A 1 338 ? 3.573 -2.588 -23.454 1.00 82.06 338 GLY A N 1
ATOM 2682 C CA . GLY A 1 338 ? 4.401 -3.787 -23.530 1.00 82.06 338 GLY A CA 1
ATOM 2683 C C . GLY A 1 338 ? 5.891 -3.456 -23.626 1.00 82.06 338 GLY A C 1
ATOM 2684 O O . GLY A 1 338 ? 6.295 -2.298 -23.507 1.00 82.06 338 GLY A O 1
ATOM 2685 N N . ASP A 1 339 ? 6.718 -4.482 -23.820 1.00 82.06 339 ASP A N 1
ATOM 2686 C CA . ASP A 1 339 ? 8.155 -4.331 -24.064 1.00 82.06 339 ASP A CA 1
ATOM 2687 C C . ASP A 1 339 ? 8.589 -4.939 -25.410 1.00 82.06 339 ASP A C 1
ATOM 2689 O O . ASP A 1 339 ? 7.886 -5.735 -26.035 1.00 82.06 339 ASP A O 1
ATOM 2693 N N . GLU A 1 340 ? 9.787 -4.560 -25.854 1.00 75.25 340 GLU A N 1
ATOM 2694 C CA . GLU A 1 340 ? 10.440 -5.108 -27.052 1.00 75.25 340 GLU A CA 1
ATOM 2695 C C . GLU A 1 340 ? 10.792 -6.600 -26.927 1.00 75.25 340 GLU A C 1
ATOM 2697 O O . GLU A 1 340 ? 11.011 -7.275 -27.929 1.00 75.25 340 GLU A O 1
ATOM 2702 N N . ASN A 1 341 ? 10.777 -7.139 -25.704 1.00 76.56 341 ASN A N 1
ATOM 2703 C CA . ASN A 1 341 ? 11.013 -8.552 -25.418 1.00 76.56 341 ASN A CA 1
ATOM 2704 C C . ASN A 1 341 ? 9.734 -9.400 -25.573 1.00 76.56 341 ASN A C 1
ATOM 2706 O O . ASN A 1 341 ? 9.717 -10.570 -25.188 1.00 76.56 341 ASN A O 1
ATOM 2710 N N . GLY A 1 342 ? 8.660 -8.828 -26.133 1.00 75.25 342 GLY A N 1
ATOM 2711 C CA . GLY A 1 342 ? 7.399 -9.517 -26.405 1.00 75.25 342 GLY A CA 1
ATOM 2712 C C . GLY A 1 342 ? 6.454 -9.599 -25.205 1.00 75.25 342 GLY A C 1
ATOM 2713 O O . GLY A 1 342 ? 5.451 -10.314 -25.261 1.00 75.25 342 GLY A O 1
ATOM 2714 N N . ARG A 1 343 ? 6.736 -8.880 -24.113 1.00 79.88 343 ARG A N 1
ATOM 2715 C CA . ARG A 1 343 ? 5.813 -8.763 -22.985 1.00 79.88 343 ARG A CA 1
ATOM 2716 C C . ARG A 1 343 ? 4.643 -7.892 -23.413 1.00 79.88 343 ARG A C 1
ATOM 2718 O O . ARG A 1 343 ? 4.810 -6.739 -23.801 1.00 79.88 343 ARG A O 1
ATOM 2725 N N . LEU A 1 344 ? 3.450 -8.465 -23.345 1.00 80.75 344 LEU A N 1
ATOM 2726 C CA . LEU A 1 344 ? 2.220 -7.758 -23.677 1.00 80.75 344 LEU A CA 1
ATOM 2727 C C . LEU A 1 344 ? 1.929 -6.664 -22.642 1.00 80.75 344 LEU A C 1
ATOM 2729 O O . LEU A 1 344 ? 2.393 -6.769 -21.509 1.00 80.75 344 LEU A O 1
ATOM 2733 N N . PRO A 1 345 ? 1.148 -5.636 -22.996 1.00 80.00 345 PRO A N 1
ATOM 2734 C CA . PRO A 1 345 ? 0.625 -4.708 -22.007 1.00 80.00 345 PRO A CA 1
ATOM 2735 C C . PRO A 1 345 ? -0.333 -5.404 -21.028 1.00 80.00 345 PRO A C 1
ATOM 2737 O O . PRO A 1 345 ? -0.857 -6.495 -21.292 1.00 80.00 345 PRO A O 1
ATOM 2740 N N . MET A 1 346 ? -0.590 -4.754 -19.893 1.00 81.00 346 MET A N 1
ATOM 2741 C CA . MET A 1 346 ? -1.613 -5.141 -18.924 1.00 81.00 346 MET A CA 1
ATOM 2742 C C . MET A 1 346 ? -2.993 -4.912 -19.531 1.00 81.00 346 MET A C 1
ATOM 2744 O O . MET A 1 346 ? -3.643 -3.892 -19.329 1.00 81.00 346 MET A O 1
ATOM 2748 N N . LEU A 1 347 ? -3.416 -5.881 -20.335 1.00 67.12 347 LEU A N 1
ATOM 2749 C CA . LEU A 1 347 ? -4.714 -5.889 -20.982 1.00 67.12 347 LEU A CA 1
ATOM 2750 C C . LEU A 1 347 ? -5.732 -6.628 -20.113 1.00 67.12 347 LEU A C 1
ATOM 2752 O O . LEU A 1 347 ? -5.427 -7.731 -19.644 1.00 67.12 347 LEU A O 1
ATOM 2756 N N . PRO A 1 348 ? -6.953 -6.084 -19.962 1.00 62.28 348 PRO A N 1
ATOM 2757 C CA . PRO A 1 348 ? -8.041 -6.818 -19.345 1.00 62.28 348 PRO A CA 1
ATOM 2758 C C . PRO A 1 348 ? -8.374 -8.064 -20.170 1.00 62.28 348 PRO A C 1
ATOM 2760 O O . PRO A 1 348 ? -8.127 -8.135 -21.380 1.00 62.28 348 PRO A O 1
ATOM 2763 N N . TRP A 1 349 ? -8.967 -9.060 -19.512 1.00 53.12 349 TRP A N 1
ATOM 2764 C CA . TRP A 1 349 ? -9.284 -10.348 -20.138 1.00 53.12 349 TRP A CA 1
ATOM 2765 C C . TRP A 1 349 ? -10.174 -10.208 -21.391 1.00 53.12 349 TRP A C 1
ATOM 2767 O O . TRP A 1 349 ? -10.021 -10.960 -22.353 1.00 53.12 349 TRP A O 1
ATOM 2777 N N . SER A 1 350 ? -11.046 -9.196 -21.426 1.00 54.62 350 SER A N 1
ATOM 2778 C CA . SER A 1 350 ? -11.900 -8.867 -22.576 1.00 54.62 350 SER A CA 1
ATOM 2779 C C . SER A 1 350 ? -11.110 -8.495 -23.836 1.00 54.62 350 SER A C 1
ATOM 2781 O O . SER A 1 350 ? -11.489 -8.891 -24.936 1.00 54.62 350 SER A O 1
ATOM 2783 N N . SER A 1 351 ? -9.981 -7.801 -23.693 1.00 55.84 351 SER A N 1
ATOM 2784 C CA . SER A 1 351 ? -9.137 -7.381 -24.818 1.00 55.84 351 SER A CA 1
ATOM 2785 C C . SER A 1 351 ? -8.308 -8.532 -25.394 1.00 55.84 351 SER A C 1
ATOM 2787 O O . SER A 1 351 ? -7.907 -8.482 -26.555 1.00 55.84 351 SER A O 1
ATOM 2789 N N . LYS A 1 352 ? -8.057 -9.591 -24.611 1.00 50.41 352 LYS A N 1
ATOM 2790 C CA . LYS A 1 352 ? -7.261 -10.749 -25.050 1.00 50.41 352 LYS A CA 1
ATOM 2791 C C . LYS A 1 352 ? -8.000 -11.661 -26.029 1.00 50.41 352 LYS A C 1
ATOM 2793 O O . LYS A 1 352 ? -7.355 -12.222 -26.912 1.00 50.41 352 LYS A O 1
ATOM 2798 N N . PHE A 1 353 ? -9.328 -11.768 -25.934 1.00 48.22 353 PHE A N 1
ATOM 2799 C CA . PHE A 1 353 ? -10.133 -12.597 -26.846 1.00 48.22 353 PHE A CA 1
ATOM 2800 C C . PHE A 1 353 ? -10.137 -12.105 -28.301 1.00 48.22 353 PHE A C 1
ATOM 2802 O O . PHE A 1 353 ? -10.421 -12.885 -29.202 1.00 48.22 353 PHE A O 1
ATOM 2809 N N . HIS A 1 354 ? -9.798 -10.836 -28.547 1.00 49.09 354 HIS A N 1
ATOM 2810 C CA . HIS A 1 354 ? -9.640 -10.307 -29.905 1.00 49.09 354 HIS A CA 1
ATOM 2811 C C . HIS A 1 354 ? -8.226 -10.492 -30.476 1.00 49.09 354 HIS A C 1
ATOM 2813 O O . HIS A 1 354 ? -8.040 -10.352 -31.681 1.00 49.09 354 HIS A O 1
ATOM 2819 N N . ILE A 1 355 ? -7.235 -10.791 -29.629 1.00 49.91 355 ILE A N 1
ATOM 2820 C CA . ILE A 1 355 ? -5.817 -10.873 -30.014 1.00 49.91 355 ILE A CA 1
ATOM 2821 C C . ILE A 1 355 ? -5.390 -12.323 -30.259 1.00 49.91 355 ILE A C 1
ATOM 2823 O O . ILE A 1 355 ? -4.562 -12.582 -31.130 1.00 49.91 355 ILE A O 1
ATOM 2827 N N . PHE A 1 356 ? -5.972 -13.279 -29.532 1.00 40.81 356 PHE A N 1
ATOM 2828 C CA . PHE A 1 356 ? -5.740 -14.700 -29.767 1.00 40.81 356 PHE A CA 1
ATOM 2829 C C . PHE A 1 356 ? -6.918 -15.291 -30.549 1.00 40.81 356 PHE A C 1
ATOM 2831 O O . PHE A 1 356 ? -8.048 -15.208 -30.061 1.00 40.81 356 PHE A O 1
ATOM 2838 N N . PRO A 1 357 ? -6.701 -15.884 -31.741 1.00 38.78 357 PRO A N 1
ATOM 2839 C CA . PRO A 1 357 ? -7.765 -16.602 -32.425 1.00 38.78 357 PRO A CA 1
ATOM 2840 C C . PRO A 1 357 ? -8.261 -17.720 -31.507 1.00 38.78 357 PRO A C 1
ATOM 2842 O O . PRO A 1 357 ? -7.466 -18.419 -30.873 1.00 38.78 357 PRO A O 1
ATOM 2845 N N . SER A 1 358 ? -9.583 -17.854 -31.412 1.00 38.50 358 SER A N 1
ATOM 2846 C CA . SER A 1 358 ? -10.243 -18.956 -30.715 1.00 38.50 358 SER A CA 1
ATOM 2847 C C . SER A 1 358 ? -9.577 -20.280 -31.094 1.00 38.50 358 SER A C 1
ATOM 2849 O O . SER A 1 358 ? -9.371 -20.494 -32.294 1.00 38.50 358 SER A O 1
ATOM 2851 N N . PRO A 1 359 ? -9.256 -21.169 -30.134 1.00 41.38 359 PRO A N 1
ATOM 2852 C CA . PRO A 1 359 ? -8.781 -22.495 -30.483 1.00 41.38 359 PRO A CA 1
ATOM 2853 C C . PRO A 1 359 ? -9.860 -23.146 -31.344 1.0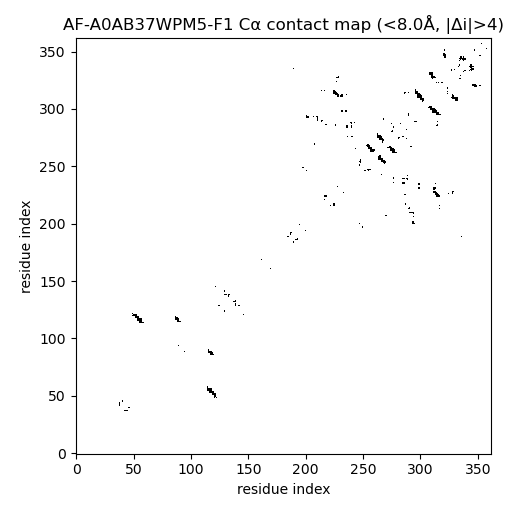0 41.38 359 PRO A C 1
ATOM 2855 O O . PRO A 1 359 ? -11.004 -23.303 -30.911 1.00 41.38 359 PRO A O 1
ATOM 2858 N N . THR A 1 360 ? -9.514 -23.448 -32.592 1.00 40.00 360 THR A N 1
ATOM 2859 C CA . THR A 1 360 ? -10.318 -24.320 -33.434 1.00 40.00 360 THR A CA 1
ATOM 2860 C C . THR A 1 360 ? -10.401 -25.653 -32.704 1.00 40.00 360 THR A C 1
ATOM 2862 O O . THR A 1 360 ? -9.388 -26.314 -32.483 1.00 40.00 360 THR A O 1
ATOM 2865 N N . LEU A 1 361 ? -11.602 -25.979 -32.232 1.00 39.22 361 LEU A N 1
ATOM 2866 C CA . LEU A 1 361 ? -11.961 -27.333 -31.842 1.00 39.22 361 LEU A CA 1
ATOM 2867 C C . LEU A 1 361 ? -11.918 -28.176 -33.121 1.00 39.22 361 LEU A C 1
ATOM 2869 O O . LEU A 1 361 ? -12.879 -28.146 -33.888 1.00 39.22 361 LEU A O 1
ATOM 2873 N N . ASP A 1 362 ? -10.792 -28.851 -33.341 1.00 39.59 362 ASP A N 1
ATOM 2874 C CA . ASP A 1 362 ? -10.690 -30.023 -34.216 1.00 39.59 362 ASP A CA 1
ATOM 2875 C C . ASP A 1 362 ? -10.831 -31.302 -33.381 1.00 39.59 362 ASP A C 1
ATOM 2877 O O . ASP A 1 362 ? -10.227 -31.364 -32.278 1.00 39.59 362 ASP A O 1
#